Protein AF-A0A917KHN7-F1 (afdb_monomer)

pLDDT: mean 82.69, std 15.47, range [38.75, 97.5]

Solvent-accessible surface area (backbone atoms only — not comparable to full-atom values): 11077 Å² total; per-residue (Å²): 114,80,50,22,55,54,46,43,48,56,38,43,56,59,33,57,64,25,75,45,60,45,77,47,78,38,74,91,73,48,35,32,41,33,33,29,66,51,62,31,28,61,66,44,41,40,68,54,42,51,48,37,64,74,67,45,90,68,73,59,68,95,49,53,64,65,42,49,26,63,57,49,68,46,76,82,75,45,64,43,92,44,61,65,52,45,42,52,41,30,59,67,15,18,30,34,43,24,29,64,87,51,39,34,50,42,90,19,56,60,82,79,91,71,74,88,70,79,81,80,84,82,89,75,99,66,75,87,83,82,70,80,65,94,44,67,63,61,37,48,20,59,48,45,73,73,50,68,47,52,44,44,31,41,47,75,49,70,32,54,94,84,78,53,43,77,47,76,50,75,49,68,66,78,73,82,62,51,58,77,76,58,50,42,57,54,64,74,74,79

Radius of gyration: 19.56 Å; Cα contacts (8 Å, |Δi|>4): 272; chains: 1; bounding box: 36×52×52 Å

InterPro domains:
  IPR004995 Bacillus/Clostridium Ger spore germination protein [PF03323] (10-174)

Secondary structure (DSSP, 8-state):
-HHHHHHHHHHHHTTTT-TTEEEEEETTTTEEEEEETTTS-HHHHIIIIIHHHHH-SSPP-S-HHHHHHHHHT-SSPEEPSSHHHHHHHHHTTEEEEE-SS-EEEEE-PPP-----PPPPS------------S-HHHHHHHHHHH---TTEEEEEEEE-TTT-EEEEEEEE-SSSS-IIIIIHHHHHT-

Organism: NCBI:txid1003997

Sequence (190 aa):
MRSTQKTTQKLVQALQHGFDVIVRPVPEVGVDVVYVSTIADLTRVEERLLGPILRAHTRPGRDLETWLQNTLQLGELTRAQSVDDAACALLESHAVICTPRHYFVVNVQGPRRRTPEEPAAEIAIRGPRDGFTESIETNASLIRTRLRDRQLVLETFIIGDRTRTKVLLAYIADGSVPSSGVISPFVSSL

Structure (mmCIF, N/CA/C/O backbone):
data_AF-A0A917KHN7-F1
#
_entry.id   AF-A0A917KHN7-F1
#
loop_
_atom_site.group_PDB
_atom_site.id
_atom_site.type_symbol
_atom_site.label_atom_id
_atom_site.label_alt_id
_atom_site.label_comp_id
_atom_site.label_asym_id
_atom_site.label_entity_id
_atom_site.label_seq_id
_atom_site.pdbx_PDB_ins_code
_atom_site.Cartn_x
_atom_site.Cartn_y
_atom_site.Cartn_z
_atom_site.occupancy
_atom_site.B_iso_or_equiv
_atom_site.auth_seq_id
_atom_site.auth_comp_id
_atom_site.auth_asym_id
_atom_site.auth_atom_id
_atom_site.pdbx_PDB_model_num
ATOM 1 N N . MET A 1 1 ? -9.897 -11.760 14.001 1.00 50.72 1 MET A N 1
ATOM 2 C CA . MET A 1 1 ? -8.945 -12.055 12.903 1.00 50.72 1 MET A CA 1
ATOM 3 C C . MET A 1 1 ? -9.617 -12.100 11.528 1.00 50.72 1 MET A C 1
ATOM 5 O O . MET A 1 1 ? -9.232 -11.302 10.693 1.00 50.72 1 MET A O 1
ATOM 9 N N . ARG A 1 2 ? -10.662 -12.915 11.281 1.00 61.47 2 ARG A N 1
ATOM 10 C CA . ARG A 1 2 ? -11.329 -12.984 9.950 1.00 61.47 2 ARG A CA 1
ATOM 11 C C . ARG A 1 2 ? -11.999 -11.680 9.467 1.00 61.47 2 ARG A C 1
ATOM 13 O O . ARG A 1 2 ? -12.269 -11.538 8.281 1.00 61.47 2 ARG A O 1
ATOM 20 N N . SER A 1 3 ? -12.298 -10.741 10.365 1.00 72.31 3 SER A N 1
ATOM 21 C CA . SER A 1 3 ? -13.049 -9.522 10.038 1.00 72.31 3 SER A CA 1
ATOM 22 C C . SER A 1 3 ? -12.211 -8.445 9.343 1.00 72.31 3 SER A C 1
ATOM 24 O O . SER A 1 3 ? -12.685 -7.864 8.374 1.00 72.31 3 SER A O 1
ATOM 26 N N . THR A 1 4 ? -10.974 -8.203 9.792 1.00 86.06 4 THR A N 1
ATOM 27 C CA . THR A 1 4 ? -10.073 -7.199 9.191 1.00 86.06 4 THR A CA 1
ATOM 28 C C . THR A 1 4 ? -9.670 -7.607 7.779 1.00 86.06 4 THR A C 1
ATOM 30 O O . THR A 1 4 ? -9.757 -6.804 6.858 1.00 86.06 4 THR A O 1
ATOM 33 N N . GLN A 1 5 ? -9.396 -8.899 7.581 1.00 87.81 5 GLN A N 1
ATOM 34 C CA . GLN A 1 5 ? -9.027 -9.468 6.287 1.00 87.81 5 GLN A CA 1
ATOM 35 C C . GLN A 1 5 ? -10.050 -9.156 5.181 1.00 87.81 5 GLN A C 1
ATOM 37 O O . GLN A 1 5 ? -9.665 -8.860 4.055 1.00 87.81 5 GLN A O 1
ATOM 42 N N . LYS A 1 6 ? -11.355 -9.152 5.498 1.00 90.06 6 LYS A N 1
ATOM 43 C CA . LYS A 1 6 ? -12.411 -8.797 4.534 1.00 90.06 6 LYS A CA 1
ATOM 44 C C . LYS A 1 6 ? -12.337 -7.325 4.118 1.00 90.06 6 LYS A C 1
ATOM 46 O O . LYS A 1 6 ? -12.522 -7.008 2.946 1.00 90.06 6 LYS A O 1
ATOM 51 N N . THR A 1 7 ? -12.093 -6.431 5.071 1.00 92.62 7 THR A N 1
ATOM 52 C CA . THR A 1 7 ? -11.956 -4.986 4.840 1.00 92.62 7 THR A CA 1
ATOM 53 C C . THR A 1 7 ? -10.714 -4.688 4.001 1.00 92.62 7 THR A C 1
ATOM 55 O O . THR A 1 7 ? -10.798 -3.970 3.004 1.00 92.62 7 THR A O 1
ATOM 58 N N . THR A 1 8 ? -9.590 -5.315 4.340 1.00 94.81 8 THR A N 1
ATOM 59 C CA . THR A 1 8 ? -8.328 -5.219 3.600 1.00 94.81 8 THR A CA 1
ATOM 60 C C . THR A 1 8 ? -8.470 -5.755 2.178 1.00 94.81 8 THR A C 1
ATOM 62 O O . THR A 1 8 ? -8.077 -5.089 1.225 1.00 94.81 8 THR A O 1
ATOM 65 N N . GLN A 1 9 ? -9.113 -6.912 1.998 1.00 93.12 9 GLN A N 1
ATOM 66 C CA . GLN A 1 9 ? -9.313 -7.510 0.678 1.00 93.12 9 GLN A CA 1
ATOM 67 C C . GLN A 1 9 ? -10.127 -6.606 -0.256 1.00 93.12 9 GLN A C 1
ATOM 69 O O . GLN A 1 9 ? -9.756 -6.459 -1.418 1.00 93.12 9 GLN A O 1
ATOM 74 N N . LYS A 1 10 ? -11.186 -5.953 0.246 1.00 93.38 10 LYS A N 1
ATOM 75 C CA . LYS A 1 10 ? -11.959 -4.974 -0.538 1.00 93.38 10 LYS A CA 1
ATOM 76 C C . LYS A 1 10 ? -11.099 -3.803 -1.013 1.00 93.38 10 LYS A C 1
ATOM 78 O O . LYS A 1 10 ? -11.232 -3.377 -2.154 1.00 93.38 10 LYS A O 1
ATOM 83 N N . LEU A 1 11 ? -10.224 -3.297 -0.144 1.00 94.88 11 LEU A N 1
ATOM 84 C CA . LEU A 1 11 ? -9.332 -2.187 -0.474 1.00 94.88 11 LEU A CA 1
ATOM 85 C C . LEU A 1 11 ? -8.283 -2.589 -1.517 1.00 94.88 11 LEU A C 1
ATOM 87 O O . LEU A 1 11 ? -8.053 -1.855 -2.469 1.00 94.88 11 LEU A O 1
ATOM 91 N N . VAL A 1 12 ? -7.688 -3.775 -1.380 1.00 92.88 12 VAL A N 1
ATOM 92 C CA . VAL A 1 12 ? -6.709 -4.282 -2.355 1.00 92.88 12 VAL A CA 1
ATOM 93 C C . VAL A 1 12 ? -7.366 -4.548 -3.717 1.00 92.88 12 VAL A C 1
ATOM 95 O O . VAL A 1 12 ? -6.794 -4.214 -4.753 1.00 92.88 12 VAL A O 1
ATOM 98 N N . GLN A 1 13 ? -8.591 -5.084 -3.732 1.00 90.50 13 GLN A N 1
ATOM 99 C CA . GLN A 1 13 ? -9.377 -5.271 -4.960 1.00 90.50 13 GLN A CA 1
ATOM 100 C C . GLN A 1 13 ? -9.690 -3.943 -5.659 1.00 90.50 13 GLN A C 1
ATOM 102 O O . GLN A 1 13 ? -9.648 -3.863 -6.883 1.00 90.50 13 GLN A O 1
ATOM 107 N N . ALA A 1 14 ? -9.944 -2.880 -4.892 1.00 90.25 14 ALA A N 1
ATOM 108 C CA . ALA A 1 14 ? -10.206 -1.542 -5.418 1.00 90.25 14 ALA A CA 1
ATOM 109 C C . ALA A 1 14 ? -9.009 -0.902 -6.157 1.00 90.25 14 ALA A C 1
ATOM 111 O O . ALA A 1 14 ? -9.201 0.128 -6.808 1.00 90.25 14 ALA A O 1
ATOM 112 N N . LEU A 1 15 ? -7.814 -1.502 -6.058 1.00 85.88 15 LEU A N 1
ATOM 113 C CA . LEU A 1 15 ? -6.566 -1.119 -6.735 1.00 85.88 15 LEU A CA 1
ATOM 114 C C . LEU A 1 15 ? -6.060 -2.196 -7.716 1.00 85.88 15 LEU A C 1
ATOM 116 O O . LEU A 1 15 ? -4.875 -2.219 -8.046 1.00 85.88 15 LEU A O 1
ATOM 120 N N . GLN A 1 16 ? -6.934 -3.117 -8.144 1.00 81.56 16 GLN A N 1
ATOM 121 C CA . GLN A 1 16 ? -6.623 -4.158 -9.135 1.00 81.56 16 GLN A CA 1
ATOM 122 C C . GLN A 1 16 ? -5.408 -5.040 -8.781 1.00 81.56 16 GLN A C 1
ATOM 124 O O . GLN A 1 16 ? -4.701 -5.502 -9.668 1.00 81.56 16 GLN A O 1
ATOM 129 N N . HIS A 1 17 ? -5.150 -5.294 -7.491 1.00 70.50 17 HIS A N 1
ATOM 130 C CA . HIS A 1 17 ? -4.082 -6.209 -7.049 1.00 70.50 17 HIS A CA 1
ATOM 131 C C . HIS A 1 17 ? -2.662 -5.870 -7.556 1.00 70.50 17 HIS A C 1
ATOM 133 O O . HIS A 1 17 ? -1.877 -6.774 -7.837 1.00 70.50 17 HIS A O 1
ATOM 139 N N . GLY A 1 18 ? -2.299 -4.585 -7.646 1.00 76.62 18 GLY A N 1
ATOM 140 C CA . GLY A 1 18 ? -0.945 -4.189 -8.058 1.00 76.62 18 GLY A CA 1
ATOM 141 C C . GLY A 1 18 ? 0.162 -4.810 -7.192 1.00 76.62 18 GLY A C 1
ATOM 142 O O . GLY A 1 18 ? 0.040 -4.853 -5.966 1.00 76.62 18 GLY A O 1
ATOM 143 N N . PHE A 1 19 ? 1.260 -5.261 -7.818 1.00 84.75 19 PHE A N 1
ATOM 144 C CA . PHE A 1 19 ? 2.395 -5.901 -7.120 1.00 84.75 19 PHE A CA 1
ATOM 145 C C . PHE A 1 19 ? 3.037 -5.016 -6.035 1.00 84.75 19 PHE A C 1
ATOM 147 O O . PHE A 1 19 ? 3.720 -5.501 -5.135 1.00 84.75 19 PHE A O 1
ATOM 154 N N . ASP A 1 20 ? 2.848 -3.707 -6.157 1.00 90.50 20 ASP A N 1
ATOM 155 C CA . ASP A 1 20 ? 3.362 -2.668 -5.279 1.00 90.50 20 ASP A CA 1
ATOM 156 C C . ASP A 1 20 ? 2.415 -2.335 -4.117 1.00 90.50 20 ASP A C 1
ATOM 158 O O . ASP A 1 20 ? 2.791 -1.573 -3.229 1.00 90.50 20 ASP A O 1
ATOM 162 N N . VAL A 1 21 ? 1.207 -2.904 -4.073 1.00 94.12 21 VAL A N 1
ATOM 163 C CA . VAL A 1 21 ? 0.295 -2.768 -2.931 1.00 94.12 21 VAL A CA 1
ATOM 164 C C . VAL A 1 21 ? 0.712 -3.761 -1.848 1.00 94.12 21 VAL A C 1
ATOM 166 O O . VAL A 1 21 ? 0.461 -4.962 -1.939 1.00 94.12 21 VAL A O 1
ATOM 169 N N . ILE A 1 22 ? 1.340 -3.258 -0.790 1.00 95.25 22 ILE A N 1
ATOM 170 C CA . ILE A 1 22 ? 1.821 -4.073 0.323 1.00 95.25 22 ILE A CA 1
ATOM 171 C C . ILE A 1 22 ? 0.800 -4.066 1.452 1.00 95.25 22 ILE A C 1
ATOM 173 O O . ILE A 1 22 ? 0.356 -3.012 1.903 1.00 95.25 22 ILE A O 1
ATOM 177 N N . VAL A 1 23 ? 0.479 -5.262 1.945 1.00 96.31 23 VAL A N 1
ATOM 178 C CA . VAL A 1 23 ? -0.312 -5.478 3.158 1.00 96.31 23 VAL A CA 1
ATOM 179 C C . VAL A 1 23 ? 0.613 -6.005 4.252 1.00 96.31 23 VAL A C 1
ATOM 181 O O . VAL A 1 23 ? 1.281 -7.025 4.075 1.00 96.31 23 VAL A O 1
ATOM 184 N N . ARG A 1 24 ? 0.641 -5.325 5.397 1.00 95.94 24 ARG A N 1
ATOM 185 C CA . ARG A 1 24 ? 1.357 -5.731 6.611 1.00 95.94 24 ARG A CA 1
ATOM 186 C C . ARG A 1 24 ? 0.351 -6.039 7.720 1.00 95.94 24 ARG A C 1
ATOM 188 O O . ARG A 1 24 ? -0.137 -5.108 8.362 1.00 95.94 24 ARG A O 1
ATOM 195 N N . PRO A 1 25 ? 0.014 -7.321 7.937 1.00 94.50 25 PRO A N 1
ATOM 196 C CA . PRO A 1 25 ? -0.864 -7.714 9.028 1.00 94.50 25 PRO A CA 1
ATOM 197 C C . PRO A 1 25 ? -0.204 -7.480 10.385 1.00 94.50 25 PRO A C 1
ATOM 199 O O . PRO A 1 25 ? 0.964 -7.820 10.567 1.00 94.50 25 PRO A O 1
ATOM 202 N N . VAL A 1 26 ? -0.971 -6.963 11.342 1.00 92.56 26 VAL A N 1
ATOM 203 C CA . VAL A 1 26 ? -0.565 -6.806 12.745 1.00 92.56 26 VAL A CA 1
ATOM 204 C C . VAL A 1 26 ? -1.598 -7.515 13.632 1.00 92.56 26 VAL A C 1
ATOM 206 O O . VAL A 1 26 ? -2.520 -6.887 14.175 1.00 92.56 26 VAL A O 1
ATOM 209 N N . PRO A 1 27 ? -1.525 -8.856 13.729 1.00 88.44 27 PRO A N 1
ATOM 210 C CA . PRO A 1 27 ? -2.558 -9.667 14.370 1.00 88.44 27 PRO A CA 1
ATOM 211 C C . PRO A 1 27 ? -2.716 -9.387 15.870 1.00 88.44 27 PRO A C 1
ATOM 213 O O . PRO A 1 27 ? -3.817 -9.553 16.393 1.00 88.44 27 PRO A O 1
ATOM 216 N N . GLU A 1 28 ? -1.665 -8.922 16.546 1.00 85.94 28 GLU A N 1
ATOM 217 C CA . GLU A 1 28 ? -1.653 -8.575 17.973 1.00 85.94 28 GLU A CA 1
ATOM 218 C C . GLU A 1 28 ? -2.617 -7.429 18.299 1.00 85.94 28 GLU A C 1
ATOM 220 O O . GLU A 1 28 ? -3.186 -7.378 19.390 1.00 85.94 28 GLU A O 1
ATOM 225 N N . VAL A 1 29 ? -2.805 -6.528 17.332 1.00 88.69 29 VAL A N 1
ATOM 226 C CA . VAL A 1 29 ? -3.662 -5.336 17.420 1.00 88.69 29 VAL A CA 1
ATOM 227 C C . VAL A 1 29 ? -4.956 -5.533 16.615 1.00 88.69 29 VAL A C 1
ATOM 229 O O . VAL A 1 29 ? -5.956 -4.857 16.847 1.00 88.69 29 VAL A O 1
ATOM 232 N N . GLY A 1 30 ? -4.979 -6.508 15.702 1.00 90.06 30 GLY A N 1
ATOM 233 C CA . GLY A 1 30 ? -6.141 -6.830 14.875 1.00 90.06 30 GLY A CA 1
ATOM 234 C C . GLY A 1 30 ? -6.342 -5.870 13.701 1.00 90.06 30 GLY A C 1
ATOM 235 O O . GLY A 1 30 ? -7.476 -5.702 13.239 1.00 90.06 30 GLY A O 1
ATOM 236 N N . VAL A 1 31 ? -5.260 -5.258 13.219 1.00 93.62 31 VAL A N 1
ATOM 237 C CA . VAL A 1 31 ? -5.253 -4.312 12.095 1.00 93.62 31 VAL A CA 1
ATOM 238 C C . VAL A 1 31 ? -4.332 -4.792 10.983 1.00 93.62 31 VAL A C 1
ATOM 240 O O . VAL A 1 31 ? -3.397 -5.543 11.243 1.00 93.62 31 VAL A O 1
ATOM 243 N N . ASP A 1 32 ? -4.566 -4.314 9.766 1.00 96.19 32 ASP A N 1
ATOM 244 C CA . ASP A 1 32 ? -3.621 -4.460 8.658 1.00 96.19 32 ASP A CA 1
ATOM 245 C C . ASP A 1 32 ? -3.178 -3.069 8.201 1.00 96.19 32 ASP A C 1
ATOM 247 O O . ASP A 1 32 ? -4.010 -2.176 8.048 1.00 96.19 32 ASP A O 1
ATOM 251 N N . VAL A 1 33 ? -1.885 -2.870 7.959 1.00 96.62 33 VAL A N 1
ATOM 252 C CA . VAL A 1 33 ? -1.362 -1.632 7.368 1.00 96.62 33 VAL A CA 1
ATOM 253 C C . VAL A 1 33 ? -1.159 -1.853 5.876 1.00 96.62 33 VAL A C 1
ATOM 255 O O . VAL A 1 33 ? -0.453 -2.773 5.471 1.00 96.62 33 VAL A O 1
ATOM 258 N N . VAL A 1 34 ? -1.780 -1.012 5.057 1.00 97.50 34 VAL A N 1
ATOM 259 C CA . VAL A 1 34 ? -1.723 -1.073 3.595 1.00 97.50 34 VAL A CA 1
ATOM 260 C C . VAL A 1 34 ? -1.017 0.168 3.070 1.00 97.50 34 VAL A C 1
ATOM 262 O O . VAL A 1 34 ? -1.298 1.275 3.523 1.00 97.50 34 VAL A O 1
ATOM 265 N N . TYR A 1 35 ? -0.098 0.005 2.127 1.00 96.38 35 TYR A N 1
ATOM 266 C CA . TYR A 1 35 ? 0.600 1.112 1.470 1.00 96.38 35 TYR A CA 1
ATOM 267 C C . TYR A 1 35 ? 1.069 0.693 0.078 1.00 96.38 35 TYR A C 1
ATOM 269 O O . TYR A 1 35 ? 1.209 -0.496 -0.204 1.00 96.38 35 TYR A O 1
ATOM 277 N N . VAL A 1 36 ? 1.332 1.667 -0.792 1.00 95.00 36 VAL A N 1
ATOM 278 C CA . VAL A 1 36 ? 1.895 1.414 -2.124 1.00 95.00 36 VAL A CA 1
ATOM 279 C C . VAL A 1 36 ? 3.405 1.640 -2.063 1.00 95.00 36 VAL A C 1
ATOM 281 O O . VAL A 1 36 ? 3.857 2.778 -1.945 1.00 95.00 36 VAL A O 1
ATOM 284 N N . SER A 1 37 ? 4.197 0.568 -2.099 1.00 93.38 37 SER A N 1
ATOM 285 C CA . SER A 1 37 ? 5.646 0.608 -1.843 1.00 93.38 37 SER A CA 1
ATOM 286 C C . SER A 1 37 ? 6.433 1.447 -2.841 1.00 93.38 37 SER A C 1
ATOM 288 O O . SER A 1 37 ? 7.483 1.978 -2.495 1.00 93.38 37 SER A O 1
ATOM 290 N N . THR A 1 38 ? 5.922 1.589 -4.062 1.00 91.00 38 THR A N 1
ATOM 291 C CA . THR A 1 38 ? 6.561 2.362 -5.130 1.00 91.00 38 THR A CA 1
ATOM 292 C C . THR A 1 38 ? 6.427 3.872 -4.933 1.00 91.00 38 THR A C 1
ATOM 294 O O . THR A 1 38 ? 7.193 4.619 -5.532 1.00 91.00 38 THR A O 1
ATOM 297 N N . ILE A 1 39 ? 5.486 4.351 -4.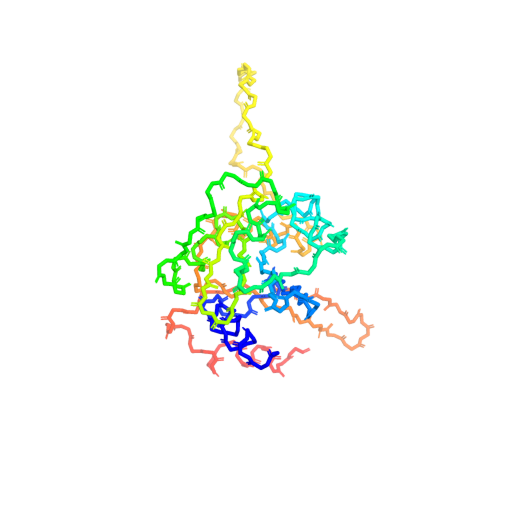111 1.00 91.94 39 ILE A N 1
ATOM 298 C CA . ILE A 1 39 ? 5.212 5.792 -3.946 1.00 91.94 39 ILE A CA 1
ATOM 299 C C . ILE A 1 39 ? 5.170 6.263 -2.488 1.00 91.94 39 ILE A C 1
ATOM 301 O O . ILE A 1 39 ? 5.239 7.469 -2.241 1.00 91.94 39 ILE A O 1
ATOM 305 N N . ALA A 1 40 ? 5.030 5.357 -1.521 1.00 93.38 40 ALA A N 1
ATOM 306 C CA . ALA A 1 40 ? 5.100 5.678 -0.101 1.00 93.38 40 ALA A CA 1
ATOM 307 C C . ALA A 1 40 ? 6.558 5.846 0.355 1.00 93.38 40 ALA A C 1
ATOM 309 O O . ALA A 1 40 ? 7.454 5.151 -0.123 1.00 93.38 40 ALA A O 1
ATOM 310 N N . ASP A 1 41 ? 6.795 6.725 1.331 1.00 93.75 41 ASP A N 1
ATOM 311 C CA . ASP A 1 41 ? 8.083 6.773 2.021 1.00 93.75 41 ASP A CA 1
ATOM 312 C C . ASP A 1 41 ? 8.146 5.614 3.025 1.00 93.75 41 ASP A C 1
ATOM 314 O O . ASP A 1 41 ? 7.504 5.639 4.079 1.00 93.75 41 ASP A O 1
ATOM 318 N N . LEU A 1 42 ? 8.891 4.567 2.666 1.00 93.31 42 LEU A N 1
ATOM 319 C CA . LEU A 1 42 ? 8.990 3.343 3.462 1.00 93.31 42 LEU A CA 1
ATOM 320 C C . LEU A 1 42 ? 9.606 3.588 4.843 1.00 93.31 42 LEU A C 1
ATOM 322 O O . LEU A 1 42 ? 9.202 2.934 5.804 1.00 93.31 42 LEU A O 1
ATOM 326 N N . THR A 1 43 ? 10.517 4.556 4.965 1.00 94.00 43 THR A N 1
ATOM 327 C CA . THR A 1 43 ? 11.085 4.948 6.259 1.00 94.00 43 THR A CA 1
ATOM 328 C C . THR A 1 43 ? 9.993 5.523 7.150 1.00 94.00 43 THR A C 1
ATOM 330 O O . THR A 1 43 ? 9.864 5.120 8.302 1.00 94.00 43 THR A O 1
ATOM 333 N N . ARG A 1 44 ? 9.118 6.386 6.615 1.00 93.06 44 ARG A N 1
ATOM 334 C CA . ARG A 1 44 ? 7.981 6.919 7.386 1.00 93.06 44 ARG A CA 1
ATOM 335 C C . ARG A 1 44 ? 6.941 5.854 7.716 1.00 93.06 44 ARG A C 1
ATOM 337 O O . ARG A 1 44 ? 6.354 5.925 8.792 1.00 93.06 44 ARG A O 1
ATOM 344 N N . VAL A 1 45 ? 6.694 4.884 6.833 1.00 94.94 45 VAL A N 1
ATOM 345 C CA . VAL A 1 45 ? 5.825 3.737 7.154 1.00 94.94 45 VAL A CA 1
ATOM 346 C C . VAL A 1 45 ? 6.386 2.973 8.356 1.00 94.94 45 VAL A C 1
ATOM 348 O O . VAL A 1 45 ? 5.651 2.679 9.296 1.00 94.94 45 VAL A O 1
ATOM 351 N N . GLU A 1 46 ? 7.686 2.697 8.372 1.00 93.94 46 GLU A N 1
ATOM 352 C CA . GLU A 1 46 ? 8.302 1.967 9.478 1.00 93.94 46 GLU A CA 1
ATOM 353 C C . GLU A 1 46 ? 8.330 2.801 10.768 1.00 93.94 46 GLU A C 1
ATOM 355 O O . GLU A 1 46 ? 7.837 2.367 11.805 1.00 93.94 46 GLU A O 1
ATOM 360 N N . GLU A 1 47 ? 8.837 4.031 10.715 1.00 91.19 47 GLU A N 1
ATOM 361 C CA . GLU A 1 47 ? 9.062 4.862 11.902 1.00 91.19 47 GLU A CA 1
ATOM 362 C C . GLU A 1 47 ? 7.778 5.457 12.489 1.00 91.19 47 GLU A C 1
ATOM 364 O O . GLU A 1 47 ? 7.698 5.668 13.699 1.00 91.19 47 GLU A O 1
ATOM 369 N N . ARG A 1 48 ? 6.766 5.738 11.655 1.00 89.19 48 ARG A N 1
ATOM 370 C CA . ARG A 1 48 ? 5.531 6.412 12.090 1.00 89.19 48 ARG A CA 1
ATOM 371 C C . ARG A 1 48 ? 4.329 5.494 12.226 1.00 89.19 48 ARG A C 1
ATOM 373 O O . ARG A 1 48 ? 3.341 5.935 12.799 1.00 89.19 48 ARG A O 1
ATOM 380 N N . LEU A 1 49 ? 4.371 4.276 11.682 1.00 92.31 49 LEU A N 1
ATOM 381 C CA . LEU A 1 49 ? 3.250 3.335 11.752 1.00 92.31 49 LEU A CA 1
ATOM 382 C C . LEU A 1 49 ? 3.653 2.021 12.398 1.00 92.31 49 LEU A C 1
ATOM 384 O O . LEU A 1 49 ? 3.223 1.732 13.512 1.00 92.31 49 LEU A O 1
ATOM 388 N N . LEU A 1 50 ? 4.461 1.222 11.705 1.00 93.00 50 LEU A N 1
ATOM 389 C CA . LEU A 1 50 ? 4.727 -0.153 12.122 1.00 93.00 50 LEU A CA 1
ATOM 390 C C . LEU A 1 50 ? 5.521 -0.193 13.428 1.00 93.00 50 LEU A C 1
ATOM 392 O O . LEU A 1 50 ? 5.100 -0.852 14.374 1.00 93.00 50 LEU A O 1
ATOM 396 N N . GLY A 1 51 ? 6.605 0.573 13.524 1.00 94.06 51 GLY A N 1
ATOM 397 C CA . GLY A 1 51 ? 7.454 0.655 14.708 1.00 94.06 51 GLY A CA 1
ATOM 398 C C . GLY A 1 51 ? 6.674 0.988 15.986 1.00 94.06 51 GLY A C 1
ATOM 399 O O . GLY A 1 51 ? 6.735 0.198 16.931 1.00 94.06 51 GLY A O 1
ATOM 400 N N . PRO A 1 52 ? 5.917 2.101 16.041 1.00 93.38 52 PRO A N 1
ATOM 401 C CA . PRO A 1 52 ? 5.118 2.448 17.215 1.00 93.38 52 PRO A CA 1
ATOM 402 C C . PRO A 1 52 ? 4.059 1.397 17.572 1.00 93.38 52 PRO A C 1
ATOM 404 O O . PRO A 1 52 ? 3.932 1.050 18.744 1.00 93.38 52 PRO A O 1
ATOM 407 N N . ILE A 1 53 ? 3.342 0.844 16.584 1.00 92.56 53 ILE A N 1
ATOM 408 C CA . ILE A 1 53 ? 2.311 -0.185 16.816 1.00 92.56 53 ILE A CA 1
ATOM 409 C C . ILE A 1 53 ? 2.936 -1.462 17.391 1.00 92.56 53 ILE A C 1
ATOM 411 O O . ILE A 1 53 ? 2.417 -2.016 18.357 1.00 92.56 53 ILE A O 1
ATOM 415 N N . LEU A 1 54 ? 4.050 -1.923 16.818 1.00 90.62 54 LEU A N 1
ATOM 416 C CA . LEU A 1 54 ? 4.708 -3.172 17.212 1.00 90.62 54 LEU A CA 1
ATOM 417 C C . LEU A 1 54 ? 5.437 -3.063 18.559 1.00 90.62 54 LEU A C 1
ATOM 419 O O . LEU A 1 54 ? 5.549 -4.052 19.278 1.00 90.62 54 LEU A O 1
ATOM 423 N N . ARG A 1 55 ? 5.934 -1.871 18.915 1.00 91.44 55 ARG A N 1
ATOM 424 C CA . ARG A 1 55 ? 6.624 -1.608 20.194 1.00 91.44 55 ARG A CA 1
ATOM 425 C C . ARG A 1 55 ? 5.683 -1.154 21.309 1.00 91.44 55 ARG A C 1
ATOM 427 O O . ARG A 1 55 ? 6.137 -0.900 22.428 1.00 91.44 55 ARG A O 1
ATOM 434 N N . ALA A 1 56 ? 4.393 -1.003 21.023 1.00 88.75 56 ALA A N 1
ATOM 435 C CA . ALA A 1 56 ? 3.424 -0.591 22.019 1.00 88.75 56 ALA A CA 1
ATOM 436 C C . ALA A 1 56 ? 3.342 -1.631 23.146 1.00 88.75 56 ALA A C 1
ATOM 438 O O . ALA A 1 56 ? 3.076 -2.810 22.928 1.00 88.75 56 ALA A O 1
ATOM 439 N N . HIS A 1 57 ? 3.562 -1.175 24.378 1.00 81.06 57 HIS A N 1
ATOM 440 C CA . HIS A 1 57 ? 3.500 -2.031 25.567 1.00 81.06 57 HIS A CA 1
ATOM 441 C C . HIS A 1 57 ? 2.051 -2.273 26.017 1.00 81.06 57 HIS A C 1
ATOM 443 O O . HIS A 1 57 ? 1.767 -3.201 26.773 1.00 81.06 57 HIS A O 1
ATOM 449 N N . THR A 1 58 ? 1.125 -1.430 25.553 1.00 81.00 58 THR A N 1
ATOM 450 C CA . THR A 1 58 ? -0.309 -1.545 25.797 1.00 81.00 58 THR A CA 1
ATOM 451 C C . THR A 1 58 ? -0.984 -2.179 24.590 1.00 81.00 58 THR A C 1
ATOM 453 O O . THR A 1 58 ? -0.718 -1.816 23.447 1.00 81.00 58 THR A O 1
ATOM 456 N N . ARG A 1 59 ? -1.893 -3.122 24.839 1.00 82.06 59 ARG A N 1
ATOM 457 C CA . ARG A 1 59 ? -2.772 -3.651 23.791 1.00 82.06 59 ARG A CA 1
ATOM 458 C C . ARG A 1 59 ? -3.965 -2.715 23.589 1.00 82.06 59 ARG A C 1
ATOM 460 O O . ARG A 1 59 ? -4.373 -2.063 24.557 1.00 82.06 59 ARG A O 1
ATOM 467 N N . PRO A 1 60 ? -4.556 -2.667 22.383 1.00 84.56 60 PRO A N 1
ATOM 468 C CA . PRO A 1 60 ? -5.807 -1.951 22.189 1.00 84.56 60 PRO A CA 1
ATOM 469 C C . PRO A 1 60 ? -6.871 -2.495 23.152 1.00 84.56 60 PRO A C 1
ATOM 471 O O . PRO A 1 60 ? -7.067 -3.706 23.270 1.00 84.56 60 PRO A O 1
ATOM 474 N N . GLY A 1 61 ? -7.520 -1.583 23.877 1.00 81.88 61 GLY A N 1
ATOM 475 C CA . GLY A 1 61 ? -8.647 -1.895 24.753 1.00 81.88 61 GLY A CA 1
ATOM 476 C C . GLY A 1 61 ? -9.938 -2.076 23.950 1.00 81.88 61 GLY A C 1
ATOM 477 O O . GLY A 1 61 ? -9.953 -2.673 22.878 1.00 81.88 61 GLY A O 1
ATOM 478 N N . ARG A 1 62 ? -11.050 -1.523 24.448 1.00 82.25 62 ARG A N 1
ATOM 479 C CA . ARG A 1 62 ? -12.310 -1.476 23.678 1.00 82.25 62 ARG A CA 1
ATOM 480 C C . ARG A 1 62 ? -12.275 -0.466 22.531 1.00 82.25 62 ARG A C 1
ATOM 482 O O . ARG A 1 62 ? -13.013 -0.632 21.565 1.00 82.25 62 ARG A O 1
ATOM 489 N N . ASP A 1 63 ? -11.441 0.559 22.658 1.00 88.88 63 ASP A N 1
ATOM 490 C CA . ASP A 1 63 ? -11.330 1.650 21.699 1.00 88.88 63 ASP A CA 1
ATOM 491 C C . ASP A 1 63 ? -9.980 1.585 20.976 1.00 88.88 63 ASP A C 1
ATOM 493 O O . ASP A 1 63 ? -8.945 2.027 21.478 1.00 88.88 63 ASP A O 1
ATOM 497 N N . LEU A 1 64 ? -10.005 0.966 19.797 1.00 89.56 64 LEU A N 1
ATOM 498 C CA . LEU A 1 64 ? -8.844 0.848 18.922 1.00 89.56 64 LEU A CA 1
ATOM 499 C C . LEU A 1 64 ? -8.436 2.203 18.329 1.00 89.56 64 LEU A C 1
ATOM 501 O O . LEU A 1 64 ? -7.253 2.421 18.097 1.00 89.56 64 LEU A O 1
ATOM 505 N N . GLU A 1 65 ? -9.388 3.102 18.080 1.00 89.44 65 GLU A N 1
ATOM 506 C CA . GLU A 1 65 ? -9.123 4.386 17.430 1.00 89.44 65 GLU A CA 1
ATOM 507 C C . GLU A 1 65 ? -8.349 5.315 18.363 1.00 89.44 65 GLU A C 1
ATOM 509 O O . GLU A 1 65 ? -7.268 5.783 18.004 1.00 89.44 65 GLU A O 1
ATOM 514 N N . THR A 1 66 ? -8.828 5.474 19.598 1.00 90.06 66 THR A N 1
ATOM 515 C CA . THR A 1 66 ? -8.115 6.233 20.634 1.00 90.06 66 THR A CA 1
ATOM 516 C C . THR A 1 66 ? -6.740 5.627 20.921 1.00 90.06 66 THR A C 1
ATOM 518 O O . THR A 1 66 ? -5.758 6.345 21.119 1.00 90.06 66 THR A O 1
ATOM 521 N N . TRP A 1 67 ? -6.628 4.293 20.921 1.00 92.38 67 TRP A N 1
ATOM 522 C CA . TRP A 1 67 ? -5.331 3.635 21.078 1.00 92.38 67 TRP A CA 1
ATOM 523 C C . TRP A 1 67 ? -4.383 3.959 19.917 1.00 92.38 67 TRP A C 1
ATOM 525 O O . TRP A 1 67 ? -3.232 4.304 20.163 1.00 92.38 67 TRP A O 1
ATOM 535 N N . LEU A 1 68 ? -4.853 3.905 18.666 1.00 92.12 68 LEU A N 1
ATOM 536 C CA . LEU A 1 68 ? -4.046 4.252 17.495 1.00 92.12 68 LEU A CA 1
ATOM 537 C C . LEU A 1 68 ? -3.601 5.722 17.527 1.00 92.12 68 LEU A C 1
ATOM 539 O O . LEU A 1 68 ? -2.432 5.987 17.270 1.00 92.12 68 LEU A O 1
ATOM 543 N N . GLN A 1 69 ? -4.485 6.663 17.878 1.00 90.81 69 GLN A N 1
ATOM 544 C CA . GLN A 1 69 ? -4.138 8.089 17.995 1.00 90.81 69 GLN A CA 1
ATOM 545 C C . GLN A 1 69 ? -2.991 8.303 18.988 1.00 90.81 69 GLN A C 1
ATOM 547 O O . GLN A 1 69 ? -1.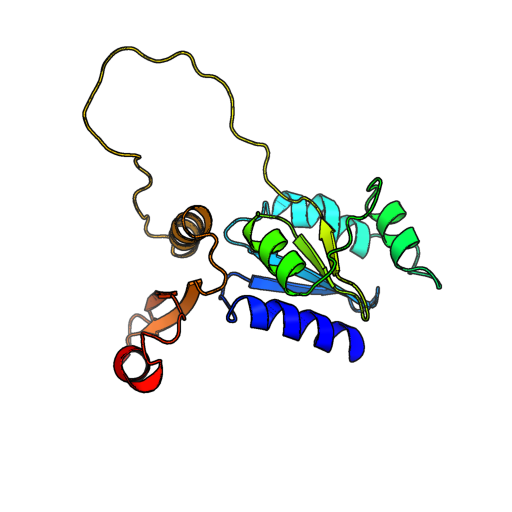978 8.915 18.648 1.00 90.81 69 GLN A O 1
ATOM 552 N N . ASN A 1 70 ? -3.112 7.716 20.182 1.00 90.44 70 ASN A N 1
ATOM 553 C CA . ASN A 1 70 ? -2.111 7.836 21.239 1.00 90.44 70 ASN A CA 1
ATOM 554 C C . ASN A 1 70 ? -0.793 7.134 20.882 1.00 90.44 70 ASN A C 1
ATOM 556 O O . ASN A 1 70 ? 0.281 7.706 21.058 1.00 90.44 70 ASN A O 1
ATOM 560 N N . THR A 1 71 ? -0.862 5.907 20.360 1.00 91.56 71 THR A N 1
ATOM 561 C CA . THR A 1 71 ? 0.322 5.102 20.019 1.00 91.56 71 THR A CA 1
ATOM 562 C C . THR A 1 71 ? 1.116 5.718 18.874 1.00 91.56 71 THR A C 1
ATOM 564 O O . THR A 1 71 ? 2.344 5.750 18.919 1.00 91.56 71 THR A O 1
ATOM 567 N N . LEU A 1 72 ? 0.425 6.223 17.853 1.00 90.56 72 LEU A N 1
ATOM 568 C CA . LEU A 1 72 ? 1.051 6.834 16.682 1.00 90.56 72 LEU A CA 1
ATOM 569 C C . LEU A 1 72 ? 1.390 8.318 16.896 1.00 90.56 72 LEU A C 1
ATOM 571 O O . LEU A 1 72 ? 1.994 8.932 16.015 1.00 90.56 72 LEU A O 1
ATOM 575 N N . GLN A 1 73 ? 0.991 8.895 18.039 1.00 86.88 73 GLN A N 1
ATOM 576 C CA . GLN A 1 73 ? 1.099 10.328 18.348 1.00 86.88 73 GLN A CA 1
ATOM 577 C C . GLN A 1 73 ? 0.557 11.199 17.209 1.00 86.88 73 GLN A C 1
ATOM 579 O O . GLN A 1 73 ? 1.134 12.218 16.820 1.00 86.88 73 GLN A O 1
ATOM 584 N N . LEU A 1 74 ? -0.546 10.744 16.622 1.00 77.50 74 LEU A N 1
ATOM 585 C CA . LEU A 1 74 ? -1.271 11.502 15.618 1.00 77.50 74 LEU A CA 1
ATOM 586 C C . LEU A 1 74 ? -2.214 12.454 16.353 1.00 77.50 74 LEU A C 1
ATOM 588 O O . LEU A 1 74 ? -2.646 12.160 17.463 1.00 77.50 74 LEU A O 1
ATOM 592 N N . GLY A 1 75 ? -2.514 13.599 15.739 1.00 71.56 75 GLY A N 1
ATOM 593 C CA . GLY A 1 75 ? -3.618 14.439 16.197 1.00 71.56 75 GLY A CA 1
ATOM 594 C C . GLY A 1 75 ? -4.939 13.704 15.963 1.00 71.56 75 GLY A C 1
ATOM 595 O O . GLY A 1 75 ? -5.242 12.700 16.600 1.00 71.56 75 GLY A O 1
ATOM 596 N N . GLU A 1 76 ? -5.716 14.156 14.987 1.00 72.31 76 GLU A N 1
ATOM 597 C CA . GLU A 1 76 ? -6.917 13.434 14.573 1.00 72.31 76 GLU A CA 1
ATOM 598 C C . GLU A 1 76 ? -6.578 12.369 13.517 1.00 72.31 76 GLU A C 1
ATOM 600 O O . GLU A 1 76 ? -5.949 12.659 12.494 1.00 72.31 76 GLU A O 1
ATOM 605 N N . LEU A 1 77 ? -6.994 11.119 13.756 1.00 84.38 77 LEU A N 1
ATOM 606 C CA . LEU A 1 77 ? -6.940 10.074 12.731 1.00 84.38 77 LEU A CA 1
ATOM 607 C C . LEU A 1 77 ? -7.964 10.392 11.646 1.00 84.38 77 LEU A C 1
ATOM 609 O O . LEU A 1 77 ? -9.169 10.360 11.876 1.00 84.38 77 LEU A O 1
ATOM 613 N N . THR A 1 78 ? -7.490 10.644 10.431 1.00 91.88 78 THR A N 1
ATOM 614 C CA . THR A 1 78 ? -8.392 10.850 9.301 1.00 91.88 78 THR A CA 1
ATOM 615 C C . THR A 1 78 ? -9.043 9.526 8.922 1.00 91.88 78 THR A C 1
ATOM 617 O O . THR A 1 78 ? -8.365 8.566 8.557 1.00 91.88 78 THR A O 1
ATOM 620 N N . ARG A 1 79 ? -10.372 9.465 8.982 1.00 94.94 79 ARG A N 1
ATOM 621 C CA . ARG A 1 79 ? -11.140 8.287 8.582 1.00 94.94 79 ARG A CA 1
ATOM 622 C C . ARG A 1 79 ? -11.671 8.445 7.161 1.00 94.94 79 ARG A C 1
ATOM 624 O O . ARG A 1 79 ? -12.378 9.405 6.861 1.00 94.94 79 ARG A O 1
ATOM 631 N N . ALA A 1 80 ? -11.371 7.474 6.304 1.00 96.69 80 ALA A N 1
ATOM 632 C CA . ALA A 1 80 ? -11.959 7.413 4.970 1.00 96.69 80 ALA A CA 1
ATOM 633 C C . ALA A 1 80 ? -13.449 7.032 5.058 1.00 96.69 80 ALA A C 1
ATOM 635 O O . ALA A 1 80 ? -13.841 6.188 5.875 1.00 96.69 80 ALA A O 1
ATOM 636 N N . GLN A 1 81 ? -14.278 7.669 4.227 1.00 95.88 81 GLN A N 1
ATOM 637 C CA . GLN A 1 81 ? -15.734 7.477 4.239 1.00 95.88 81 GLN A CA 1
ATOM 638 C C . GLN A 1 81 ? -16.155 6.267 3.399 1.00 95.88 81 GLN A C 1
ATOM 640 O O . GLN A 1 81 ? -17.184 5.645 3.665 1.00 95.88 81 GLN A O 1
ATOM 645 N N . SER A 1 82 ? -15.325 5.884 2.431 1.00 96.19 82 SER A N 1
ATOM 646 C CA . SER A 1 82 ? -15.541 4.748 1.542 1.00 96.19 82 SER A CA 1
ATOM 647 C C . SER A 1 82 ? -14.247 3.972 1.265 1.00 96.19 82 SER A C 1
ATOM 649 O O . SER A 1 82 ? -13.142 4.397 1.609 1.00 96.19 82 SER A O 1
ATOM 651 N N . VAL A 1 83 ? -14.391 2.802 0.633 1.00 95.75 83 VAL A N 1
ATOM 652 C CA . VAL A 1 83 ? -13.247 2.037 0.104 1.00 95.75 83 VAL A CA 1
ATOM 653 C C . VAL A 1 83 ? -12.537 2.843 -0.985 1.00 95.75 83 VAL A C 1
ATOM 655 O O . VAL A 1 83 ? -11.314 2.804 -1.077 1.00 95.75 83 VAL A O 1
ATOM 658 N N . ASP A 1 84 ? -13.303 3.588 -1.782 1.00 94.38 84 ASP A N 1
ATOM 659 C CA . ASP A 1 84 ? -12.795 4.427 -2.861 1.00 94.38 84 ASP A CA 1
ATOM 660 C C . ASP A 1 84 ? -11.915 5.560 -2.325 1.00 94.38 84 ASP A C 1
ATOM 662 O O . ASP A 1 84 ? -10.807 5.744 -2.822 1.00 94.38 84 ASP A O 1
ATOM 666 N N . ASP A 1 85 ? -12.336 6.234 -1.251 1.00 96.38 85 ASP A N 1
ATOM 667 C CA . ASP A 1 85 ? -11.528 7.275 -0.598 1.00 96.38 85 ASP A CA 1
ATOM 668 C C . ASP A 1 85 ? -10.218 6.704 -0.044 1.00 96.38 85 ASP A C 1
ATOM 670 O O . ASP A 1 85 ? -9.154 7.305 -0.186 1.00 96.38 85 ASP A O 1
ATOM 674 N N . ALA A 1 86 ? -10.278 5.515 0.565 1.00 97.12 86 ALA A N 1
ATOM 675 C CA . ALA A 1 86 ? -9.092 4.830 1.066 1.00 97.12 86 ALA A CA 1
ATOM 676 C C . ALA A 1 86 ? -8.138 4.433 -0.077 1.00 97.12 86 ALA A C 1
ATOM 678 O O . ALA A 1 86 ? -6.924 4.589 0.054 1.00 97.12 86 ALA A O 1
ATOM 679 N N . ALA A 1 87 ? -8.669 3.962 -1.209 1.00 95.75 87 ALA A N 1
ATOM 680 C CA . ALA A 1 87 ? -7.876 3.633 -2.391 1.00 95.75 87 ALA A CA 1
ATOM 681 C C . ALA A 1 87 ? -7.220 4.884 -3.001 1.00 95.75 87 ALA A C 1
ATOM 683 O O . ALA A 1 87 ? -6.038 4.852 -3.341 1.00 95.75 87 ALA A O 1
ATOM 684 N N . CYS A 1 88 ? -7.949 6.000 -3.084 1.00 94.62 88 CYS A N 1
ATOM 685 C CA . CYS A 1 88 ? -7.396 7.282 -3.518 1.00 94.62 88 CYS A CA 1
ATOM 686 C C . CYS A 1 88 ? -6.269 7.750 -2.587 1.00 94.62 88 CYS A C 1
ATOM 688 O O . CYS A 1 88 ? -5.197 8.113 -3.063 1.00 94.62 88 CYS A O 1
ATOM 690 N N . ALA A 1 89 ? -6.454 7.652 -1.266 1.00 95.75 89 ALA A N 1
ATOM 691 C CA . ALA A 1 89 ? -5.422 8.025 -0.301 1.00 95.75 89 ALA A CA 1
ATOM 692 C C . ALA A 1 89 ? -4.120 7.223 -0.494 1.00 95.75 89 ALA A C 1
ATOM 694 O O . ALA A 1 89 ? -3.030 7.802 -0.462 1.00 95.75 89 ALA A O 1
ATOM 695 N N . LEU A 1 90 ? -4.224 5.913 -0.753 1.00 95.62 90 LEU A N 1
ATOM 696 C CA . LEU A 1 90 ? -3.074 5.058 -1.074 1.00 95.62 90 LEU A CA 1
ATOM 697 C C . LEU A 1 90 ? -2.313 5.552 -2.316 1.00 95.62 90 LEU A C 1
ATOM 699 O O . LEU A 1 90 ? -1.086 5.635 -2.286 1.00 95.62 90 LEU A O 1
ATOM 703 N N . LEU A 1 91 ? -3.029 5.933 -3.380 1.00 93.31 91 LEU A N 1
ATOM 704 C CA . LEU A 1 91 ? -2.440 6.488 -4.610 1.00 93.31 91 LEU A CA 1
ATOM 705 C C . LEU A 1 91 ? -1.844 7.890 -4.422 1.00 93.31 91 LEU A C 1
ATOM 707 O O . LEU A 1 91 ? -1.007 8.331 -5.209 1.00 93.31 91 LEU A O 1
ATOM 711 N N . GLU A 1 92 ? -2.234 8.586 -3.360 1.00 92.56 92 GLU A N 1
ATOM 712 C CA . GLU A 1 92 ? -1.642 9.850 -2.933 1.00 92.56 92 GLU A CA 1
ATOM 713 C C . GLU A 1 92 ? -0.457 9.666 -1.972 1.00 92.56 92 GLU A C 1
ATOM 715 O O . GLU A 1 92 ? -0.104 10.600 -1.254 1.00 92.56 92 GLU A O 1
ATOM 720 N N . SER A 1 93 ? 0.184 8.494 -1.945 1.00 92.06 93 SER A N 1
ATOM 721 C CA . SER A 1 93 ? 1.327 8.202 -1.064 1.00 92.06 93 SER A CA 1
ATOM 722 C C . SER A 1 93 ? 0.989 8.277 0.435 1.00 92.06 93 SER A C 1
ATOM 724 O O . SER A 1 93 ? 1.852 8.589 1.261 1.00 92.06 93 SER A O 1
ATOM 726 N N . HIS A 1 94 ? -0.262 7.999 0.809 1.00 94.69 94 HIS A N 1
ATOM 727 C CA . HIS A 1 94 ? -0.629 7.710 2.195 1.00 94.69 94 HIS A CA 1
ATOM 728 C C . HIS A 1 94 ? -0.577 6.201 2.457 1.00 94.69 94 HIS A C 1
ATOM 730 O O . HIS A 1 94 ? -0.567 5.381 1.540 1.00 94.69 94 HIS A O 1
ATOM 736 N N . ALA A 1 95 ? -0.566 5.836 3.734 1.00 96.56 95 ALA A N 1
ATOM 737 C CA . ALA A 1 95 ? -0.834 4.482 4.184 1.00 96.56 95 ALA A CA 1
ATOM 738 C C . ALA A 1 95 ? -2.247 4.426 4.767 1.00 96.56 95 ALA A C 1
ATOM 740 O O . ALA A 1 95 ? -2.770 5.428 5.263 1.00 96.56 95 ALA A O 1
ATOM 741 N N . VAL A 1 96 ? -2.856 3.247 4.730 1.00 97.44 96 VAL A N 1
ATOM 742 C CA . VAL A 1 96 ? -4.186 2.995 5.277 1.00 97.44 96 VAL A CA 1
ATOM 743 C C . VAL A 1 96 ? -4.114 1.884 6.313 1.00 97.44 96 VAL A C 1
ATOM 745 O O . VAL A 1 96 ? -3.700 0.769 6.014 1.00 97.44 96 VAL A O 1
ATOM 748 N N . ILE A 1 97 ? -4.567 2.171 7.529 1.00 96.56 97 ILE A N 1
ATOM 749 C CA . ILE A 1 97 ? -4.768 1.175 8.579 1.00 96.56 97 ILE A CA 1
ATOM 750 C C . ILE A 1 97 ? -6.189 0.629 8.437 1.00 96.56 97 ILE A C 1
ATOM 752 O O . ILE A 1 97 ? -7.177 1.338 8.647 1.00 96.56 97 ILE A O 1
ATOM 756 N N . CYS A 1 98 ? -6.293 -0.642 8.070 1.00 96.44 98 CYS A N 1
ATOM 757 C CA . CYS A 1 98 ? -7.544 -1.373 7.969 1.00 96.44 98 CYS A CA 1
ATOM 758 C C . CYS A 1 98 ? -7.907 -1.967 9.328 1.00 96.44 98 CYS A C 1
ATOM 760 O O . CYS A 1 98 ? -7.131 -2.697 9.944 1.00 96.44 98 CYS A O 1
ATOM 762 N N . THR A 1 99 ? -9.129 -1.697 9.766 1.00 93.56 99 THR A N 1
ATOM 763 C CA . THR A 1 99 ? -9.747 -2.319 10.940 1.00 93.56 99 THR A CA 1
ATOM 764 C C . THR A 1 99 ? -10.955 -3.151 10.492 1.00 93.56 99 THR A C 1
ATOM 766 O O . THR A 1 99 ? -11.365 -3.080 9.330 1.00 93.56 99 THR A O 1
ATOM 769 N N . PRO A 1 100 ? -11.611 -3.920 11.378 1.00 90.31 100 PRO A N 1
ATOM 770 C CA . PRO A 1 100 ? -12.830 -4.642 11.016 1.00 90.31 100 PRO A CA 1
ATOM 771 C C . PRO A 1 100 ? -13.955 -3.777 10.424 1.00 90.31 100 PRO A C 1
ATOM 773 O O . PRO A 1 100 ? -14.822 -4.316 9.740 1.00 90.31 100 PRO A O 1
ATOM 776 N N . ARG A 1 101 ? -13.985 -2.464 10.702 1.00 89.00 101 ARG A N 1
ATOM 777 C CA . ARG A 1 101 ? -15.102 -1.581 10.318 1.00 89.00 101 ARG A CA 1
ATOM 778 C C . ARG A 1 101 ? -14.686 -0.333 9.544 1.00 89.00 101 ARG A C 1
ATOM 780 O O . ARG A 1 101 ? -15.525 0.237 8.849 1.00 89.00 101 ARG A O 1
ATOM 787 N N . HIS A 1 102 ? -13.449 0.123 9.704 1.00 93.31 102 HIS A N 1
ATOM 788 C CA . HIS A 1 102 ? -13.003 1.453 9.284 1.00 93.31 102 HIS A CA 1
ATOM 789 C C . HIS A 1 102 ? -11.633 1.403 8.611 1.00 93.31 102 HIS A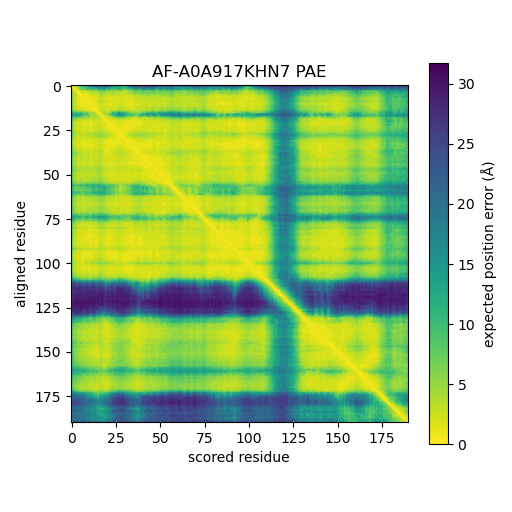 C 1
ATOM 791 O O . HIS A 1 102 ? -10.832 0.505 8.887 1.00 93.31 102 HIS A O 1
ATOM 797 N N . TYR A 1 103 ? -11.383 2.407 7.775 1.00 96.62 103 TYR A N 1
ATOM 798 C CA . TYR A 1 103 ? -10.098 2.697 7.157 1.00 96.62 103 TYR A CA 1
ATOM 799 C C . TYR A 1 103 ? -9.580 4.016 7.727 1.00 96.62 103 TYR A C 1
ATOM 801 O O . TYR A 1 103 ? -10.259 5.041 7.611 1.00 96.62 103 TYR A O 1
ATOM 809 N N . PHE A 1 104 ? -8.394 3.995 8.324 1.00 95.88 104 PHE A N 1
ATOM 810 C CA . PHE A 1 104 ? -7.730 5.206 8.796 1.00 95.88 104 PHE A CA 1
ATOM 811 C C . PHE A 1 104 ? -6.571 5.560 7.878 1.00 95.88 104 PHE A C 1
ATOM 813 O O . PHE A 1 104 ? -5.723 4.718 7.599 1.00 95.88 104 PHE A O 1
ATOM 820 N N . VAL A 1 105 ? -6.539 6.801 7.414 1.00 95.56 105 VAL A N 1
ATOM 821 C CA . VAL A 1 105 ? -5.519 7.329 6.515 1.00 95.56 105 VAL A CA 1
ATOM 822 C C . VAL A 1 105 ? -4.415 7.965 7.343 1.00 95.56 105 VAL A C 1
ATOM 824 O O . VAL A 1 105 ? -4.674 8.803 8.207 1.00 95.56 105 VAL A O 1
ATOM 827 N N . VAL A 1 106 ? -3.171 7.592 7.055 1.00 94.00 106 VAL A N 1
ATOM 828 C CA . VAL A 1 106 ? -1.994 8.164 7.704 1.00 94.00 106 VAL A CA 1
ATOM 829 C C . VAL A 1 106 ? -1.015 8.681 6.661 1.00 94.00 106 VAL A C 1
ATOM 831 O O . VAL A 1 106 ? -0.626 7.98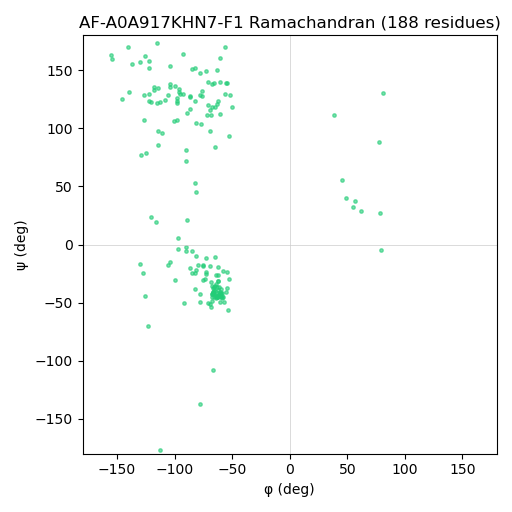2 5.725 1.00 94.00 106 VAL A O 1
ATOM 834 N N . ASN A 1 107 ? -0.599 9.936 6.831 1.00 91.38 107 ASN A N 1
ATOM 835 C CA . ASN A 1 107 ? 0.368 10.568 5.946 1.00 91.38 107 ASN A CA 1
ATOM 836 C C . ASN A 1 107 ? 1.774 9.995 6.163 1.00 91.38 107 ASN A C 1
ATOM 838 O O . ASN A 1 107 ? 2.434 10.265 7.173 1.00 91.38 107 ASN A O 1
ATOM 842 N N . VAL A 1 108 ? 2.232 9.273 5.142 1.00 91.69 108 VAL A N 1
ATOM 843 C CA . VAL A 1 108 ? 3.583 8.717 4.999 1.00 91.69 108 VAL A CA 1
ATOM 844 C C . VAL A 1 108 ? 4.273 9.253 3.741 1.00 91.69 108 VAL A C 1
ATOM 846 O O . VAL A 1 108 ? 5.185 8.633 3.215 1.00 91.69 108 VAL A O 1
ATOM 849 N N . GLN A 1 109 ? 3.862 10.421 3.246 1.00 87.88 109 GLN A N 1
ATOM 850 C CA . GLN A 1 109 ? 4.512 11.064 2.102 1.00 87.88 109 GLN A CA 1
ATOM 851 C C . GLN A 1 109 ? 5.939 11.488 2.470 1.00 87.88 109 GLN A C 1
ATOM 853 O O . GLN A 1 109 ? 6.152 12.035 3.550 1.00 87.88 109 GLN A O 1
ATOM 858 N N . GLY A 1 110 ? 6.922 11.306 1.595 1.00 78.94 110 GLY A N 1
ATOM 859 C CA . GLY A 1 110 ? 8.257 11.856 1.844 1.00 78.94 110 GLY A CA 1
ATOM 860 C C . GLY A 1 110 ? 8.231 13.389 1.970 1.00 78.94 110 GLY A C 1
ATOM 861 O O . GLY A 1 110 ? 7.272 14.033 1.521 1.00 78.94 110 GLY A O 1
ATOM 862 N N . PRO A 1 111 ? 9.261 14.014 2.570 1.00 69.50 111 PRO A N 1
ATOM 863 C CA . PRO A 1 111 ? 9.388 15.467 2.556 1.00 69.50 111 PRO A CA 1
ATOM 864 C C . PRO A 1 111 ? 9.284 15.970 1.112 1.00 69.50 111 PRO A C 1
ATOM 866 O O . PRO A 1 111 ? 9.963 15.468 0.213 1.00 69.50 111 PRO A O 1
ATOM 869 N N . ARG A 1 112 ? 8.411 16.957 0.866 1.00 55.34 112 ARG A N 1
ATOM 870 C CA . ARG A 1 112 ? 8.298 17.567 -0.462 1.00 55.34 112 ARG A CA 1
ATOM 871 C C . ARG A 1 112 ? 9.659 18.172 -0.801 1.00 55.34 112 ARG A C 1
ATOM 873 O O . ARG A 1 112 ? 10.048 19.158 -0.183 1.00 55.34 112 ARG A O 1
ATOM 880 N N . ARG A 1 113 ? 10.371 17.618 -1.789 1.00 48.00 113 ARG A N 1
ATOM 881 C CA . ARG A 1 113 ? 11.514 18.294 -2.419 1.00 48.00 113 ARG A CA 1
ATOM 882 C C . ARG A 1 113 ? 10.992 19.542 -3.133 1.00 48.00 113 ARG A C 1
ATOM 884 O O . ARG A 1 113 ? 10.659 19.512 -4.311 1.00 48.00 113 ARG A O 1
ATOM 891 N N . ARG A 1 114 ? 10.842 20.630 -2.388 1.00 46.66 114 ARG A N 1
ATOM 892 C CA . ARG A 1 114 ? 10.750 21.994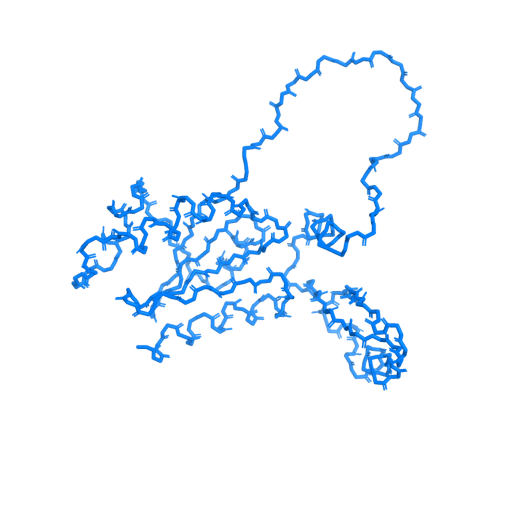 -2.904 1.00 46.66 114 ARG A CA 1
ATOM 893 C C . ARG A 1 114 ? 11.756 22.823 -2.130 1.00 46.66 114 ARG A C 1
ATOM 895 O O . ARG A 1 114 ? 11.394 23.563 -1.223 1.00 46.66 114 ARG A O 1
ATOM 902 N N . THR A 1 115 ? 13.019 22.673 -2.492 1.00 38.75 115 THR A N 1
ATOM 903 C CA . THR A 1 115 ? 13.949 23.788 -2.356 1.00 38.75 115 THR A CA 1
ATOM 904 C C . THR A 1 115 ? 13.730 24.644 -3.604 1.00 38.75 115 THR A C 1
ATOM 906 O O . THR A 1 115 ? 13.786 24.090 -4.703 1.00 38.75 115 THR A O 1
ATOM 909 N N . PRO A 1 116 ? 13.401 25.939 -3.499 1.00 48.19 116 PRO A N 1
ATOM 910 C CA . PRO A 1 116 ? 13.528 26.824 -4.644 1.00 48.19 116 PRO A CA 1
ATOM 911 C C . PRO A 1 116 ? 15.029 26.991 -4.915 1.00 48.19 116 PRO A C 1
ATOM 913 O O . PRO A 1 116 ? 15.699 27.738 -4.213 1.00 48.19 116 PRO A O 1
ATOM 916 N N . GLU A 1 117 ? 15.576 26.235 -5.867 1.00 49.94 117 GLU A N 1
ATOM 917 C CA . GLU A 1 117 ? 16.877 26.567 -6.455 1.00 49.94 117 GLU A CA 1
ATOM 918 C C . GLU A 1 117 ? 16.665 27.698 -7.464 1.00 49.94 117 GLU A C 1
ATOM 920 O O . GLU A 1 117 ? 15.766 27.631 -8.309 1.00 49.94 117 GLU A O 1
ATOM 925 N N . GLU A 1 118 ? 17.464 28.759 -7.338 1.00 41.47 118 GLU A N 1
ATOM 926 C CA . GLU A 1 118 ? 17.530 29.837 -8.324 1.00 41.47 118 GLU A CA 1
ATOM 927 C C . GLU A 1 118 ? 17.828 29.254 -9.716 1.00 41.47 118 GLU A C 1
ATOM 929 O O . GLU A 1 118 ? 18.636 28.329 -9.843 1.00 41.47 118 GLU A O 1
ATOM 934 N N . PRO A 1 119 ? 17.179 29.756 -10.779 1.00 46.34 119 PRO A N 1
ATOM 935 C CA . PRO A 1 119 ? 17.325 29.178 -12.103 1.00 46.34 119 PRO A CA 1
ATOM 936 C C . PRO A 1 119 ? 18.747 29.410 -12.626 1.00 46.34 119 PRO A C 1
ATOM 938 O O . PRO A 1 119 ? 19.158 30.548 -12.851 1.00 46.34 119 PRO A O 1
ATOM 941 N N . ALA A 1 120 ? 19.485 28.327 -12.877 1.00 48.75 120 ALA A N 1
ATOM 942 C CA . ALA A 1 120 ? 20.691 28.392 -13.693 1.00 48.75 120 ALA A CA 1
ATOM 943 C C . ALA A 1 120 ? 20.294 28.829 -15.113 1.00 48.75 120 ALA A C 1
ATOM 945 O O . ALA A 1 120 ? 19.460 28.195 -15.765 1.00 48.75 120 ALA A O 1
ATOM 946 N N . ALA A 1 121 ? 20.855 29.950 -15.561 1.00 47.56 121 ALA A N 1
ATOM 947 C CA . ALA A 1 121 ? 20.602 30.507 -16.878 1.00 47.56 121 ALA A CA 1
ATOM 948 C C . ALA A 1 121 ? 21.017 29.537 -18.009 1.00 47.56 121 ALA A C 1
ATOM 950 O O . ALA A 1 121 ? 22.068 28.906 -17.951 1.00 47.56 121 ALA A O 1
ATOM 951 N N . GLU A 1 122 ? 20.162 29.505 -19.038 1.00 50.94 122 GLU A N 1
ATOM 952 C CA . GLU A 1 122 ? 20.326 28.986 -20.411 1.00 50.94 122 GLU A CA 1
ATOM 953 C C . GLU A 1 122 ? 20.267 27.468 -20.722 1.00 50.94 122 GLU A C 1
ATOM 955 O O . GLU A 1 122 ? 21.249 26.742 -20.822 1.00 50.94 122 GLU A O 1
ATOM 960 N N . ILE A 1 123 ? 19.020 27.041 -20.972 1.00 54.97 123 ILE A N 1
ATOM 961 C CA . ILE A 1 123 ? 18.453 26.344 -22.153 1.00 54.97 123 ILE A CA 1
ATOM 962 C C . ILE A 1 123 ? 19.299 25.263 -22.864 1.00 54.97 123 ILE A C 1
ATOM 964 O O . ILE A 1 123 ? 20.143 25.541 -23.710 1.00 54.97 123 ILE A O 1
ATOM 968 N N . ALA A 1 124 ? 18.841 24.011 -22.734 1.00 43.06 124 ALA A N 1
ATOM 969 C CA . ALA A 1 124 ? 18.819 23.057 -23.845 1.00 43.06 124 ALA A CA 1
ATOM 970 C C . ALA A 1 124 ? 17.521 22.232 -23.818 1.00 43.06 124 ALA A C 1
ATOM 972 O O . ALA A 1 124 ? 17.131 21.676 -22.793 1.00 43.06 124 ALA A O 1
ATOM 973 N N . ILE A 1 125 ? 16.874 22.151 -24.979 1.00 53.44 125 ILE A N 1
ATOM 974 C CA . ILE A 1 125 ? 15.663 21.392 -25.308 1.00 53.44 125 ILE A CA 1
ATOM 975 C C . ILE A 1 125 ? 15.830 19.918 -24.902 1.00 53.44 125 ILE A C 1
ATOM 977 O O . ILE A 1 125 ? 16.353 19.109 -25.665 1.00 53.44 125 ILE A O 1
ATOM 981 N N . ARG A 1 126 ? 15.400 19.538 -23.700 1.00 48.66 126 ARG A N 1
ATOM 982 C CA . ARG A 1 126 ? 15.129 18.144 -23.326 1.00 48.66 126 ARG A CA 1
ATOM 983 C C . ARG A 1 126 ? 13.953 18.150 -22.362 1.00 48.66 126 ARG A C 1
ATOM 985 O O . ARG A 1 126 ? 13.989 18.856 -21.361 1.00 48.66 126 ARG A O 1
ATOM 992 N N . GLY A 1 127 ? 12.912 17.385 -22.686 1.00 57.97 127 GLY A N 1
ATOM 993 C CA . GLY A 1 127 ? 11.777 17.169 -21.789 1.00 57.97 127 GLY A CA 1
ATOM 994 C C . GLY A 1 127 ? 12.211 16.613 -20.421 1.00 57.97 127 GLY A C 1
ATOM 995 O O . GLY A 1 127 ? 13.379 16.241 -20.253 1.00 57.97 127 GLY A O 1
ATOM 996 N N . PRO A 1 128 ? 11.292 16.559 -19.438 1.00 51.12 128 PRO A N 1
ATOM 997 C CA . PRO A 1 128 ? 11.589 16.089 -18.085 1.00 51.12 128 PRO A CA 1
ATOM 998 C C . PRO A 1 128 ? 12.318 14.736 -18.123 1.00 51.12 128 PRO A C 1
ATOM 1000 O O . PRO A 1 128 ? 11.810 13.753 -18.660 1.00 51.12 128 PRO A O 1
ATOM 1003 N N . ARG A 1 129 ? 13.552 14.710 -17.602 1.00 56.78 129 ARG A N 1
ATOM 1004 C CA . ARG A 1 129 ? 14.497 13.584 -17.696 1.00 56.78 129 ARG A CA 1
ATOM 1005 C C . ARG A 1 129 ? 14.241 12.483 -16.657 1.00 56.78 129 ARG A C 1
ATOM 1007 O O . ARG A 1 129 ? 15.206 11.985 -16.085 1.00 56.78 129 ARG A O 1
ATOM 1014 N N . ASP A 1 130 ? 13.005 12.043 -16.430 1.00 64.44 130 ASP A N 1
ATOM 1015 C CA . ASP A 1 130 ? 12.847 10.754 -15.734 1.00 64.44 130 ASP A CA 1
ATOM 1016 C C . ASP A 1 130 ? 12.806 9.646 -16.780 1.00 64.44 130 ASP A C 1
ATOM 1018 O O . ASP A 1 130 ? 11.738 9.213 -17.218 1.00 64.44 130 ASP A O 1
ATOM 1022 N N . GLY A 1 131 ? 13.998 9.256 -17.232 1.00 75.75 131 GLY A N 1
ATOM 1023 C CA . GLY A 1 131 ? 14.184 8.050 -18.027 1.00 75.75 131 GLY A CA 1
ATOM 1024 C C . GLY A 1 131 ? 14.025 6.810 -17.153 1.00 75.75 131 GLY A C 1
ATOM 1025 O O . GLY A 1 131 ? 14.332 6.838 -15.960 1.00 75.75 131 GLY A O 1
ATOM 1026 N N . PHE A 1 132 ? 13.551 5.720 -17.748 1.00 84.88 132 PHE A N 1
ATOM 1027 C CA . PHE A 1 132 ? 13.577 4.426 -17.080 1.00 84.88 132 PHE A CA 1
ATOM 1028 C C . PHE A 1 132 ? 15.013 3.967 -16.808 1.00 84.88 132 PHE A C 1
ATOM 1030 O O . PHE A 1 132 ? 15.942 4.294 -17.547 1.00 84.88 132 PHE A O 1
ATOM 1037 N N . THR A 1 133 ? 15.171 3.206 -15.731 1.00 88.62 133 THR A N 1
ATOM 1038 C CA . THR A 1 133 ? 16.418 2.559 -15.321 1.00 88.62 133 THR A CA 1
ATOM 1039 C C . THR A 1 133 ? 16.279 1.041 -15.445 1.00 88.62 133 THR A C 1
ATOM 1041 O O . THR A 1 133 ? 15.249 0.526 -15.876 1.00 88.62 133 THR A O 1
ATOM 1044 N N . GLU A 1 134 ? 17.303 0.291 -15.052 1.00 86.12 134 GLU A N 1
ATOM 1045 C CA . GLU A 1 134 ? 17.247 -1.177 -15.014 1.00 86.12 134 GLU A CA 1
ATOM 1046 C C . GLU A 1 134 ? 16.380 -1.710 -13.855 1.00 86.12 134 GLU A C 1
ATOM 1048 O O . GLU A 1 134 ? 16.041 -2.892 -13.812 1.00 86.12 134 GLU A O 1
ATOM 1053 N N . SER A 1 135 ? 15.985 -0.844 -12.912 1.00 89.56 135 SER A N 1
ATOM 1054 C CA . SER A 1 135 ? 15.178 -1.228 -11.756 1.00 89.56 135 SER A CA 1
ATOM 1055 C C . SER A 1 135 ? 13.684 -1.181 -12.070 1.00 89.56 135 SER A C 1
ATOM 1057 O O . SER A 1 135 ? 13.103 -0.114 -12.287 1.00 89.56 135 SER A O 1
ATOM 1059 N N . ILE A 1 136 ? 13.032 -2.347 -12.004 1.00 90.31 136 ILE A N 1
ATOM 1060 C CA . ILE A 1 136 ? 11.570 -2.476 -12.116 1.00 90.31 136 ILE A CA 1
ATOM 1061 C C . ILE A 1 136 ? 10.860 -1.605 -11.077 1.00 90.31 136 ILE A C 1
ATOM 1063 O O . ILE A 1 136 ? 9.867 -0.962 -11.400 1.00 90.31 136 ILE A O 1
ATOM 1067 N N . GLU A 1 137 ? 11.366 -1.562 -9.845 1.00 89.88 137 GLU A N 1
ATOM 1068 C CA . GLU A 1 137 ? 10.748 -0.801 -8.756 1.00 89.88 137 GLU A CA 1
ATOM 1069 C C . GLU A 1 137 ? 10.827 0.705 -9.015 1.00 89.88 137 GLU A C 1
ATOM 1071 O O . GLU A 1 137 ? 9.833 1.414 -8.856 1.00 89.88 137 GLU A O 1
ATOM 1076 N N . THR A 1 138 ? 11.977 1.190 -9.497 1.00 88.25 138 THR A N 1
ATOM 1077 C CA . THR A 1 138 ? 12.145 2.596 -9.886 1.00 88.25 138 THR A CA 1
ATOM 1078 C C . THR A 1 138 ? 11.218 2.954 -11.042 1.00 88.25 138 THR A C 1
ATOM 1080 O O . THR A 1 138 ? 10.523 3.965 -10.984 1.00 88.25 138 THR A O 1
ATOM 1083 N N . ASN A 1 139 ? 11.136 2.110 -12.070 1.00 91.44 139 ASN A N 1
ATOM 1084 C CA . ASN A 1 139 ? 10.267 2.367 -13.218 1.00 91.44 139 ASN A CA 1
ATOM 1085 C C . ASN A 1 139 ? 8.783 2.315 -12.841 1.00 91.44 139 ASN A C 1
ATOM 1087 O O . ASN A 1 139 ? 8.015 3.177 -13.262 1.00 91.44 139 ASN A O 1
ATOM 1091 N N . ALA A 1 140 ? 8.380 1.361 -12.001 1.00 92.00 140 ALA A N 1
ATOM 1092 C CA . ALA A 1 140 ? 7.026 1.286 -11.468 1.00 92.00 140 ALA A CA 1
ATOM 1093 C C . ALA A 1 140 ? 6.676 2.534 -10.649 1.00 92.00 140 ALA A C 1
ATOM 1095 O O . ALA A 1 140 ? 5.600 3.094 -10.834 1.00 92.00 140 ALA A O 1
ATOM 1096 N N . SER A 1 141 ? 7.601 3.021 -9.815 1.00 90.62 141 SER A N 1
ATOM 1097 C CA . SER A 1 141 ? 7.458 4.293 -9.096 1.00 90.62 141 SER A CA 1
ATOM 1098 C C . SER A 1 141 ? 7.257 5.472 -10.047 1.00 90.62 141 SER A C 1
ATOM 1100 O O . SER A 1 141 ? 6.337 6.268 -9.855 1.00 90.62 141 SER A O 1
ATOM 1102 N N . LEU A 1 142 ? 8.045 5.552 -11.124 1.00 89.69 142 LEU A N 1
ATOM 1103 C CA . LEU A 1 142 ? 7.908 6.589 -12.149 1.00 89.69 142 LEU A CA 1
ATOM 1104 C C . LEU A 1 142 ? 6.555 6.532 -12.872 1.00 89.69 142 LEU A C 1
ATOM 1106 O O . LEU A 1 142 ? 5.977 7.583 -13.158 1.00 89.69 142 LEU A O 1
ATOM 1110 N N . ILE A 1 143 ? 6.047 5.331 -13.166 1.00 91.31 143 ILE A N 1
ATOM 1111 C CA . ILE A 1 143 ? 4.727 5.133 -13.781 1.00 91.31 143 ILE A CA 1
ATOM 1112 C C . ILE A 1 143 ? 3.630 5.528 -12.788 1.00 91.31 143 ILE A C 1
ATOM 1114 O O . ILE A 1 143 ? 2.814 6.389 -13.101 1.00 91.31 143 ILE A O 1
ATOM 1118 N N . ARG A 1 144 ? 3.636 4.964 -11.575 1.00 89.94 144 ARG A N 1
ATOM 1119 C CA . ARG A 1 144 ? 2.607 5.166 -10.540 1.00 89.94 144 ARG A CA 1
ATOM 1120 C C . ARG A 1 144 ? 2.545 6.615 -10.046 1.00 89.94 144 ARG A C 1
ATOM 1122 O O . ARG A 1 144 ? 1.466 7.132 -9.777 1.00 89.94 144 ARG A O 1
ATOM 1129 N N . THR A 1 145 ? 3.685 7.305 -9.986 1.00 87.94 145 THR A N 1
ATOM 1130 C CA . THR A 1 145 ? 3.745 8.732 -9.626 1.00 87.94 145 THR A CA 1
ATOM 1131 C C . THR A 1 145 ? 3.063 9.612 -10.674 1.00 87.94 145 THR A C 1
ATOM 1133 O O . THR A 1 145 ? 2.418 10.596 -10.307 1.00 87.94 145 THR A O 1
ATOM 1136 N N . ARG A 1 146 ? 3.185 9.261 -11.963 1.00 88.38 146 ARG A N 1
ATOM 1137 C CA . ARG A 1 146 ? 2.548 9.982 -13.078 1.00 88.38 146 ARG A CA 1
ATOM 1138 C C . ARG A 1 146 ? 1.089 9.584 -13.286 1.00 88.38 146 ARG A C 1
ATOM 1140 O O . ARG A 1 146 ? 0.268 10.443 -13.584 1.00 88.38 146 ARG A O 1
ATOM 1147 N N . LEU A 1 147 ? 0.776 8.303 -13.124 1.00 88.31 147 LEU A N 1
ATOM 1148 C CA . LEU A 1 147 ? -0.543 7.711 -13.324 1.00 88.31 147 LEU A CA 1
ATOM 1149 C C . LEU A 1 147 ? -1.088 7.207 -11.986 1.00 88.31 147 LEU A C 1
ATOM 1151 O O . LEU A 1 147 ? -0.971 6.030 -11.638 1.00 88.31 147 LEU A O 1
ATOM 1155 N N . ARG A 1 148 ? -1.720 8.116 -11.240 1.00 88.06 148 ARG A N 1
ATOM 1156 C CA . ARG A 1 148 ? -2.439 7.813 -9.992 1.00 88.06 148 ARG A CA 1
ATOM 1157 C C . ARG A 1 148 ? -3.845 7.298 -10.285 1.00 88.06 148 ARG A C 1
ATOM 1159 O O . ARG A 1 148 ? -4.832 7.836 -9.794 1.00 88.06 148 ARG A O 1
ATOM 1166 N N . ASP A 1 149 ? -3.914 6.279 -11.128 1.00 89.25 149 ASP A N 1
ATOM 1167 C CA . ASP A 1 149 ? -5.161 5.659 -11.550 1.00 89.25 149 ASP A CA 1
ATOM 1168 C C . ASP A 1 149 ? -5.355 4.325 -10.823 1.00 89.25 149 ASP A C 1
ATOM 1170 O O . ASP A 1 149 ? -4.431 3.519 -10.703 1.00 89.25 149 ASP A O 1
ATOM 1174 N N . ARG A 1 150 ? -6.570 4.084 -10.335 1.00 87.56 150 ARG A N 1
ATOM 1175 C CA . ARG A 1 150 ? -6.953 2.829 -9.674 1.00 87.56 150 ARG A CA 1
ATOM 1176 C C . ARG A 1 150 ? -7.104 1.676 -10.656 1.00 87.56 150 ARG A C 1
ATOM 1178 O O . ARG A 1 150 ? -7.006 0.523 -10.252 1.00 87.56 150 ARG A O 1
ATOM 1185 N N . GLN A 1 151 ? -7.354 1.986 -11.923 1.00 88.19 151 GLN A N 1
ATOM 1186 C CA . GLN A 1 151 ? -7.406 1.026 -13.015 1.00 88.19 151 GLN A CA 1
ATOM 1187 C C . GLN A 1 151 ? -6.008 0.675 -13.535 1.00 88.19 151 GLN A C 1
ATOM 1189 O O . GLN A 1 151 ? -5.888 -0.271 -14.307 1.00 88.19 151 GLN A O 1
ATOM 1194 N N . LEU A 1 152 ? -4.948 1.383 -13.116 1.00 89.31 152 LEU A N 1
ATOM 1195 C CA . LEU A 1 152 ? -3.579 1.006 -13.457 1.00 89.31 152 LEU A CA 1
ATOM 1196 C C . LEU A 1 152 ? -3.195 -0.298 -12.756 1.00 89.31 152 LEU A C 1
ATOM 1198 O O . LEU A 1 152 ? -2.978 -0.342 -11.539 1.00 89.31 152 LEU A O 1
ATOM 1202 N N . VAL A 1 153 ? -3.030 -1.334 -13.565 1.00 87.19 153 VAL A N 1
ATOM 1203 C CA . VAL A 1 153 ? -2.540 -2.644 -13.164 1.00 87.19 153 VAL A CA 1
ATOM 1204 C C . VAL A 1 153 ? -1.047 -2.727 -13.445 1.00 87.19 153 VAL A C 1
ATOM 1206 O O . VAL A 1 153 ? -0.579 -2.343 -14.517 1.00 87.19 153 VAL A O 1
ATOM 1209 N N . LEU A 1 154 ? -0.305 -3.227 -12.460 1.00 88.12 154 LEU A N 1
ATOM 1210 C CA . LEU A 1 154 ? 1.123 -3.499 -12.538 1.00 88.12 154 LEU A CA 1
ATOM 1211 C C . LEU A 1 154 ? 1.343 -4.959 -12.120 1.00 88.12 154 LEU A C 1
ATOM 1213 O O . LEU A 1 154 ? 1.224 -5.286 -10.937 1.00 88.12 154 LEU A O 1
ATOM 1217 N N . GLU A 1 155 ? 1.653 -5.826 -13.080 1.00 85.81 155 GLU A N 1
ATOM 1218 C CA . GLU A 1 155 ? 1.833 -7.268 -12.878 1.00 85.81 155 GLU A CA 1
ATOM 1219 C C . GLU A 1 155 ? 3.255 -7.690 -13.225 1.00 85.81 155 GLU A C 1
ATOM 1221 O O . GLU A 1 155 ? 3.792 -7.326 -14.270 1.00 85.81 155 GLU A O 1
ATOM 1226 N N . THR A 1 156 ? 3.884 -8.474 -12.350 1.00 86.38 156 THR A N 1
ATOM 1227 C CA . THR A 1 156 ? 5.236 -8.986 -12.591 1.00 86.38 156 THR A CA 1
ATOM 1228 C C . THR A 1 156 ? 5.220 -10.450 -12.992 1.00 86.38 156 THR A C 1
ATOM 1230 O O . THR A 1 156 ? 4.563 -11.255 -12.334 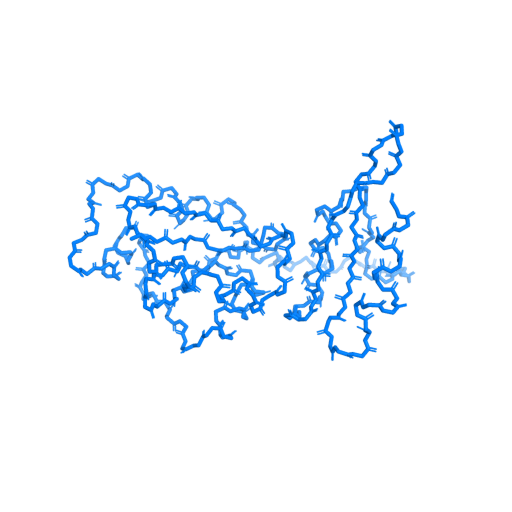1.00 86.38 156 THR A O 1
ATOM 1233 N N . PHE A 1 157 ? 6.045 -10.804 -13.972 1.00 86.81 157 PHE A N 1
ATOM 1234 C CA . PHE A 1 157 ? 6.216 -12.171 -14.463 1.00 86.81 157 PHE A CA 1
ATOM 1235 C C . PHE A 1 157 ? 7.689 -12.568 -14.423 1.00 86.81 157 PHE A C 1
ATOM 1237 O O . PHE A 1 157 ? 8.573 -11.712 -14.345 1.00 86.81 157 PHE A O 1
ATOM 1244 N N . ILE A 1 158 ? 7.953 -13.871 -14.482 1.00 88.50 158 ILE A N 1
ATOM 1245 C CA . ILE A 1 158 ? 9.289 -14.421 -14.715 1.00 88.50 158 ILE A CA 1
ATOM 1246 C C . ILE A 1 158 ? 9.227 -15.150 -16.047 1.00 88.50 158 ILE A C 1
ATOM 1248 O O . ILE A 1 158 ? 8.423 -16.065 -16.181 1.00 88.50 158 ILE A O 1
ATOM 1252 N N . ILE A 1 159 ? 10.072 -14.751 -16.992 1.00 88.38 159 ILE A N 1
ATOM 1253 C CA . ILE A 1 159 ? 10.056 -15.272 -18.360 1.00 88.38 159 ILE A CA 1
ATOM 1254 C C . ILE A 1 159 ? 11.407 -15.880 -18.733 1.00 88.38 159 ILE A C 1
ATOM 1256 O O . ILE A 1 159 ? 12.457 -15.457 -18.234 1.00 88.38 159 ILE A O 1
ATOM 1260 N N . GLY A 1 160 ? 11.376 -16.855 -19.640 1.00 84.88 160 GLY A N 1
ATOM 1261 C CA . GLY A 1 160 ? 12.562 -17.520 -20.177 1.00 84.88 160 GLY A CA 1
ATOM 1262 C C . GLY A 1 160 ? 13.133 -18.621 -19.275 1.00 84.88 160 GLY A C 1
ATOM 1263 O O . GLY A 1 160 ? 13.427 -18.416 -18.096 1.00 84.88 160 GLY A O 1
ATOM 1264 N N . ASP A 1 161 ? 13.379 -19.788 -19.871 1.00 82.88 161 ASP A N 1
ATOM 1265 C CA . ASP A 1 161 ? 13.741 -21.016 -19.147 1.00 82.88 161 ASP A CA 1
ATOM 1266 C C . ASP A 1 161 ? 15.103 -20.954 -18.447 1.00 82.88 161 ASP A C 1
ATOM 1268 O O . ASP A 1 161 ? 15.283 -21.496 -17.355 1.00 82.88 161 ASP A O 1
ATOM 1272 N N . ARG A 1 162 ? 16.087 -20.306 -19.085 1.00 86.81 162 ARG A N 1
ATOM 1273 C CA . ARG A 1 162 ? 17.478 -20.266 -18.601 1.00 86.81 162 ARG A CA 1
ATOM 1274 C C . ARG A 1 162 ? 17.760 -19.069 -17.706 1.00 86.81 162 ARG A C 1
ATOM 1276 O O . ARG A 1 162 ? 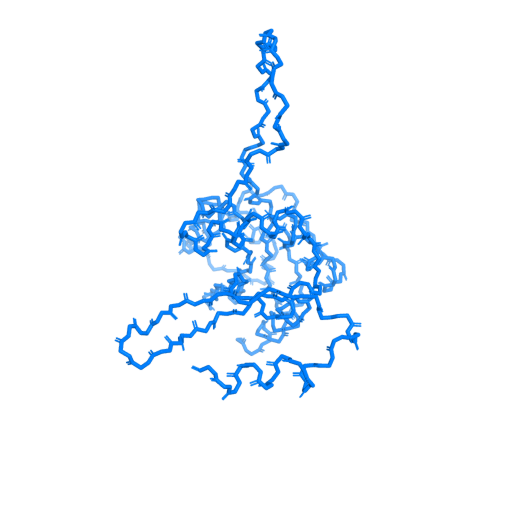18.343 -19.233 -16.641 1.00 86.81 162 ARG A O 1
ATOM 1283 N N . THR A 1 163 ? 17.395 -17.869 -18.153 1.00 90.44 163 THR A N 1
ATOM 1284 C CA . THR A 1 163 ? 17.730 -16.620 -17.452 1.00 90.44 163 THR A CA 1
ATOM 1285 C C . THR A 1 163 ? 16.710 -16.245 -16.387 1.00 90.44 163 THR A C 1
ATOM 1287 O O . THR A 1 163 ? 17.065 -15.487 -15.489 1.00 90.44 163 THR A O 1
ATOM 1290 N N . ARG A 1 164 ? 15.476 -16.778 -16.457 1.00 88.81 164 ARG A N 1
ATOM 1291 C CA . ARG A 1 164 ? 14.381 -16.506 -15.511 1.00 88.81 164 ARG A CA 1
ATOM 1292 C C . ARG A 1 164 ? 14.253 -15.012 -15.212 1.00 88.81 164 ARG A C 1
ATOM 1294 O O . ARG A 1 164 ? 14.333 -14.566 -14.067 1.00 88.81 164 ARG A O 1
ATOM 1301 N N . THR A 1 165 ? 14.100 -14.231 -16.269 1.00 89.50 165 THR A N 1
ATOM 1302 C CA . THR A 1 165 ? 14.135 -12.773 -16.217 1.00 89.50 165 THR A CA 1
ATOM 1303 C C . THR A 1 165 ? 12.824 -12.233 -15.654 1.00 89.50 165 THR A C 1
ATOM 1305 O O . THR A 1 165 ? 11.750 -12.565 -16.149 1.00 89.50 165 THR A O 1
ATOM 1308 N N . LYS A 1 166 ? 12.899 -11.378 -14.627 1.00 89.69 166 LYS A N 1
ATOM 1309 C CA . LYS A 1 166 ? 11.725 -10.682 -14.086 1.00 89.69 166 LYS A CA 1
ATOM 1310 C C . LYS A 1 166 ? 11.322 -9.544 -15.026 1.00 89.69 166 LYS A C 1
ATOM 1312 O O . LYS A 1 166 ? 12.169 -8.742 -15.409 1.00 89.69 166 LYS A O 1
ATOM 1317 N N . VAL A 1 167 ? 10.039 -9.451 -15.355 1.00 90.44 167 VAL A N 1
ATOM 1318 C CA . VAL A 1 167 ? 9.459 -8.386 -16.189 1.00 90.44 167 VAL A CA 1
ATOM 1319 C C . VAL A 1 167 ? 8.228 -7.790 -15.514 1.00 90.44 167 VAL A C 1
ATOM 1321 O O . VAL A 1 167 ? 7.616 -8.440 -14.667 1.00 90.44 167 VAL A O 1
ATOM 1324 N N . LEU A 1 168 ? 7.877 -6.554 -15.876 1.00 88.44 168 LEU A N 1
ATOM 1325 C CA . LEU A 1 168 ? 6.688 -5.849 -15.397 1.00 88.44 168 LEU A CA 1
ATOM 1326 C C . LEU A 1 168 ? 5.795 -5.483 -16.585 1.00 88.44 168 LEU A C 1
ATOM 1328 O O . LEU A 1 168 ? 6.232 -4.762 -17.480 1.00 88.44 168 LEU A O 1
ATOM 1332 N N . LEU A 1 169 ? 4.548 -5.940 -16.562 1.00 89.06 169 LEU A N 1
ATOM 1333 C CA . LEU A 1 169 ? 3.489 -5.500 -17.457 1.00 89.06 169 LEU A CA 1
ATOM 1334 C C . LEU A 1 169 ? 2.677 -4.405 -16.762 1.00 89.06 169 LEU A C 1
ATOM 1336 O O . LEU A 1 169 ? 2.229 -4.582 -15.630 1.00 89.06 169 LEU A O 1
ATOM 1340 N N . ALA A 1 170 ? 2.481 -3.283 -17.447 1.00 88.31 170 ALA A N 1
ATOM 1341 C CA . ALA A 1 170 ? 1.671 -2.169 -16.972 1.00 88.31 170 ALA A CA 1
ATOM 1342 C C . ALA A 1 170 ? 0.547 -1.883 -17.971 1.00 88.31 170 ALA A C 1
ATOM 1344 O O . ALA A 1 170 ? 0.819 -1.738 -19.163 1.00 88.31 170 ALA A O 1
ATOM 1345 N N . TYR A 1 171 ? -0.698 -1.794 -17.505 1.00 86.94 171 TYR A N 1
ATOM 1346 C CA . TYR A 1 171 ? -1.857 -1.500 -18.356 1.00 86.94 171 TYR A CA 1
ATOM 1347 C C . TYR A 1 171 ? -3.005 -0.866 -17.561 1.00 86.94 171 TYR A C 1
ATOM 1349 O O . TYR A 1 171 ? -3.030 -0.939 -16.336 1.00 86.94 171 TYR A O 1
ATOM 1357 N N . ILE A 1 172 ? -3.963 -0.242 -18.253 1.00 87.19 172 ILE A N 1
ATOM 1358 C CA . ILE A 1 172 ? -5.195 0.282 -17.647 1.00 87.19 172 ILE A CA 1
ATOM 1359 C C . ILE A 1 172 ? -6.320 -0.739 -17.850 1.00 87.19 172 ILE A C 1
ATOM 1361 O O . ILE A 1 172 ? -6.632 -1.111 -18.979 1.00 87.19 172 ILE A O 1
ATOM 1365 N N . ALA A 1 173 ? -6.923 -1.203 -16.758 1.00 82.75 173 ALA A N 1
ATOM 1366 C CA . ALA A 1 173 ? -8.073 -2.101 -16.754 1.00 82.75 173 ALA A CA 1
ATOM 1367 C C . ALA A 1 173 ? -9.389 -1.302 -16.759 1.00 82.75 173 ALA A C 1
ATOM 1369 O O . ALA A 1 173 ? -10.103 -1.242 -15.758 1.00 82.75 173 ALA A O 1
ATOM 1370 N N . ASP A 1 174 ? -9.709 -0.679 -17.891 1.00 73.81 174 ASP A N 1
ATOM 1371 C CA . ASP A 1 174 ? -10.944 0.097 -18.107 1.00 73.81 174 ASP A CA 1
ATOM 1372 C C . ASP A 1 174 ? -12.059 -0.709 -18.810 1.00 73.81 174 ASP A C 1
ATOM 1374 O O . ASP A 1 174 ? -13.111 -0.173 -19.154 1.00 73.81 174 ASP A O 1
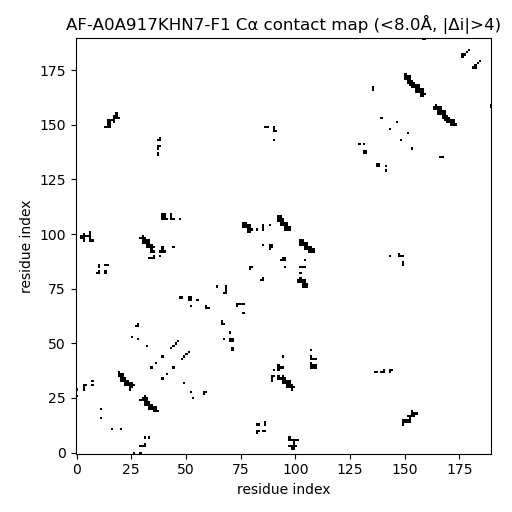ATOM 1378 N N . GLY A 1 175 ? -11.839 -2.009 -19.032 1.00 62.25 175 GLY A N 1
ATOM 1379 C CA . GLY A 1 175 ? -12.759 -2.887 -19.759 1.00 62.25 175 GLY A CA 1
ATOM 1380 C C . GLY A 1 175 ? -12.694 -2.758 -21.286 1.00 62.25 175 GLY A C 1
ATOM 1381 O O . GLY A 1 175 ? -13.337 -3.551 -21.972 1.00 62.25 175 GLY A O 1
ATOM 1382 N N . SER A 1 176 ? -11.907 -1.823 -21.831 1.00 57.69 176 SER A N 1
ATOM 1383 C CA . SER A 1 176 ? -11.703 -1.673 -23.279 1.00 57.69 176 SER A CA 1
ATOM 1384 C C . SER A 1 176 ? -10.653 -2.645 -23.832 1.00 57.69 176 SER A C 1
ATOM 1386 O O . SER A 1 176 ? -10.723 -3.048 -24.994 1.00 57.69 176 SER A O 1
ATOM 1388 N N . VAL A 1 177 ? -9.730 -3.102 -22.979 1.00 54.12 177 VAL A N 1
ATOM 1389 C CA . VAL A 1 177 ? -8.788 -4.183 -23.283 1.00 54.12 177 VAL A CA 1
ATOM 1390 C C . VAL A 1 177 ? -9.302 -5.475 -22.640 1.00 54.12 177 VAL A C 1
ATOM 1392 O O . VAL A 1 177 ? -9.220 -5.618 -21.417 1.00 54.12 177 VAL A O 1
ATOM 1395 N N . PRO A 1 178 ? -9.837 -6.442 -23.410 1.00 50.91 178 PRO A N 1
ATOM 1396 C CA . PRO A 1 178 ? -10.230 -7.721 -22.843 1.00 50.91 178 PRO A CA 1
ATOM 1397 C C . PRO A 1 178 ? -8.980 -8.441 -22.338 1.00 50.91 178 PRO A C 1
ATOM 1399 O O . PRO A 1 178 ? -8.094 -8.810 -23.118 1.00 50.91 178 PRO A O 1
ATOM 1402 N N . SER A 1 179 ? -8.934 -8.694 -21.030 1.00 53.41 179 SER A N 1
ATOM 1403 C CA . SER A 1 179 ? -7.895 -9.501 -20.386 1.00 53.41 179 SER A CA 1
ATOM 1404 C C . SER A 1 179 ? -7.740 -10.863 -21.071 1.00 53.41 179 SER A C 1
ATOM 1406 O O . SER A 1 179 ? -6.634 -11.379 -21.143 1.00 53.41 179 SER A O 1
ATOM 1408 N N . SER A 1 180 ? -8.809 -11.409 -21.660 1.00 52.81 180 SER A N 1
ATOM 1409 C CA . SER A 1 180 ? -8.816 -12.674 -22.405 1.00 52.81 180 SER A CA 1
ATOM 1410 C C . SER A 1 180 ? -8.324 -12.592 -23.859 1.00 52.81 180 SER A C 1
ATOM 1412 O O . SER A 1 180 ? -7.933 -13.617 -24.406 1.00 52.81 180 SER A O 1
ATOM 1414 N N . GLY A 1 181 ? -8.347 -11.417 -24.501 1.00 52.19 181 GLY A N 1
ATOM 1415 C CA . GLY A 1 181 ? -8.101 -11.288 -25.946 1.00 52.19 181 GLY A CA 1
ATOM 1416 C C . GLY A 1 181 ? -6.691 -10.836 -26.329 1.00 52.19 181 GLY A C 1
ATOM 1417 O O . GLY A 1 181 ? -6.200 -11.217 -27.386 1.00 52.19 181 GLY A O 1
ATOM 1418 N N . VAL A 1 182 ? -6.036 -10.036 -25.481 1.00 58.12 182 VAL A N 1
ATOM 1419 C CA . VAL A 1 182 ? -4.706 -9.460 -25.775 1.00 58.12 182 VAL A CA 1
ATOM 1420 C C . VAL A 1 182 ? -3.698 -9.771 -24.672 1.00 58.12 182 VAL A C 1
ATOM 1422 O O . VAL A 1 182 ? -2.586 -10.197 -24.963 1.00 58.12 182 VAL A O 1
ATOM 1425 N N . ILE A 1 183 ? -4.096 -9.629 -23.405 1.00 59.22 183 ILE A N 1
ATOM 1426 C CA . ILE A 1 183 ? -3.198 -9.811 -22.254 1.00 59.22 183 ILE A CA 1
ATOM 1427 C C . ILE A 1 183 ? -2.976 -11.300 -21.959 1.00 59.22 183 ILE A C 1
ATOM 1429 O O . ILE A 1 183 ? -1.837 -11.744 -21.868 1.00 59.22 183 ILE A O 1
ATOM 1433 N N . SER A 1 184 ? -4.045 -12.097 -21.873 1.00 59.34 184 SER A N 1
ATOM 1434 C CA . SER A 1 184 ? -3.964 -13.528 -21.559 1.00 59.34 184 SER A CA 1
ATOM 1435 C C . SER A 1 184 ? -3.157 -14.335 -22.578 1.00 59.34 184 SER A C 1
ATOM 1437 O O . SER A 1 184 ? -2.361 -15.150 -22.118 1.00 59.34 184 SER A O 1
ATOM 1439 N N . PRO A 1 185 ? -3.284 -14.133 -23.907 1.00 60.34 185 PRO A N 1
ATOM 1440 C CA . PRO A 1 185 ? -2.420 -14.806 -24.873 1.00 60.34 185 PRO A CA 1
ATOM 1441 C C . PRO A 1 185 ? -0.945 -14.471 -24.648 1.00 60.34 185 PRO A C 1
ATOM 1443 O O . PRO A 1 185 ? -0.126 -15.383 -24.586 1.00 60.34 185 PRO A O 1
ATOM 1446 N N . PHE A 1 186 ? -0.627 -13.189 -24.428 1.00 62.41 186 PHE A N 1
ATOM 1447 C CA . PHE A 1 186 ? 0.736 -12.726 -24.162 1.00 62.41 186 PHE A CA 1
ATOM 1448 C C . PHE A 1 186 ? 1.308 -13.373 -22.896 1.00 62.41 186 PHE A C 1
ATOM 1450 O O . PHE A 1 186 ? 2.379 -13.965 -22.945 1.00 62.41 186 PHE A O 1
ATOM 1457 N N . VAL A 1 187 ? 0.559 -13.348 -21.792 1.00 59.00 187 VAL A N 1
ATOM 1458 C CA . VAL A 1 187 ? 0.959 -13.954 -20.512 1.00 59.00 187 VAL A CA 1
ATOM 1459 C C . VAL A 1 187 ? 1.077 -15.479 -20.607 1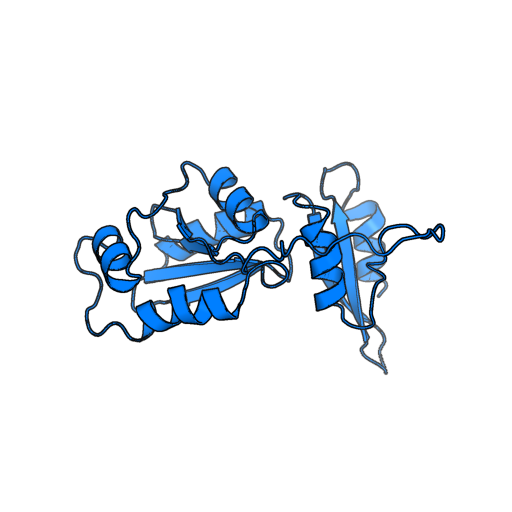.00 59.00 187 VAL A C 1
ATOM 1461 O O . VAL A 1 187 ? 1.971 -16.050 -19.998 1.00 59.00 187 VAL A O 1
ATOM 1464 N N . SER A 1 188 ? 0.216 -16.149 -21.381 1.00 59.31 188 SER A N 1
ATOM 1465 C CA . SER A 1 188 ? 0.258 -17.611 -21.559 1.00 59.31 188 SER A CA 1
ATOM 1466 C C . SER A 1 188 ? 1.386 -18.105 -22.471 1.00 59.31 188 SER A C 1
ATOM 1468 O O . SER A 1 188 ? 1.698 -19.292 -22.464 1.00 59.31 188 SER A O 1
ATOM 1470 N N . SER A 1 189 ? 1.961 -17.207 -23.275 1.00 59.50 189 SER A N 1
ATOM 1471 C CA . SER A 1 189 ? 3.041 -17.500 -24.227 1.00 59.50 189 SER A CA 1
ATOM 1472 C C . SER A 1 189 ? 4.449 -17.192 -23.700 1.00 59.50 189 SER A C 1
ATOM 1474 O O . SER A 1 189 ? 5.423 -17.436 -24.413 1.00 59.50 189 SER A O 1
ATOM 1476 N N . LEU A 1 190 ? 4.541 -16.628 -22.492 1.00 54.84 190 LEU A N 1
ATOM 1477 C CA . LEU A 1 190 ? 5.771 -16.226 -21.802 1.00 54.84 190 LEU A CA 1
ATOM 1478 C C . LEU A 1 190 ? 6.221 -17.274 -20.778 1.00 54.84 190 LEU A C 1
ATOM 1480 O O . LEU A 1 190 ? 7.457 -17.381 -20.591 1.00 54.84 190 LEU A O 1
#

Nearest PDB structures (foldseek):
  6o59-assembly3_A  TM=7.667E-01  e=2.867E-07  Priestia megaterium
  5mrc-assembly1_66  TM=2.534E-01  e=5.456E+00  Saccharomyces cerevisiae

Mean predicted aligned error: 8.8 Å

Foldseek 3Di:
DVLLVVQVVLLCVLLVVAPQWDWADDVQQQKIKTARNLFFQVVCCCPQPVVLVVPDPDHDDPDSLVVRCVSSVPDHFDWDPDSNSLNLLRLVRWMWIGHSPTITTHDRGDDPPDDPDDDDDDDDDDPDPPDDDPDPSNVVSVVSNVDSDSQWHWDWAQDDDPPRDIDIDIDGNPVPDPCVPPVVVVRVVD